Protein AF-A0AA39UCP2-F1 (afdb_monomer_lite)

Foldseek 3Di:
DPVVVVVVVVLVVLLVVLLVLLVVLLVVLCVCCVNALVNNLVVLLVVCVVPLDLVVLVVVLVVLVVSLVSLVVSLVVNCVSPNDDPSSVVSVVSNLVSVVNNVSSVVLVVCSVVVCSVVVVVVLVPVLDPPPPPDDDPVVLCVVCDPVNLVLLLVCLVQLVCQVVVNHPDHNVVSLVVSLVVSCVVPPPPPDPCVVVVDDSNVSSSVVVSVSVVVSVSSVVSSVVSNPPPPPPDPPPPPPPDDDDDDDDDDDDDDDDDDDDDDPDDPDDPPVVVVVVVVPPDDDVVVVVVVVVVVVVVPDDPPPDPPPDPPVPPPVPPPDDDDD

Structure (mmCIF, N/CA/C/O backbone):
data_AF-A0AA39UCP2-F1
#
_entry.id   AF-A0AA39UCP2-F1
#
loop_
_atom_site.group_PDB
_atom_site.id
_atom_site.type_symbol
_atom_site.label_atom_id
_atom_site.label_alt_id
_atom_site.label_comp_id
_atom_site.label_asym_id
_atom_site.label_entity_id
_atom_site.label_seq_id
_atom_site.pdbx_PDB_ins_code
_atom_site.Cartn_x
_atom_site.Cartn_y
_atom_site.Cartn_z
_atom_site.occupancy
_atom_site.B_iso_or_equiv
_atom_site.auth_seq_id
_atom_site.auth_comp_id
_atom_site.auth_asym_id
_atom_site.auth_atom_id
_atom_site.pdbx_PDB_model_num
ATOM 1 N N . MET A 1 1 ? 20.864 -3.114 -45.160 1.00 55.81 1 MET A N 1
ATOM 2 C CA . MET A 1 1 ? 21.162 -3.028 -43.708 1.00 55.81 1 MET A CA 1
ATOM 3 C C . MET A 1 1 ? 20.090 -2.275 -42.895 1.00 55.81 1 MET A C 1
ATOM 5 O O . MET A 1 1 ? 20.287 -2.054 -41.710 1.00 55.81 1 MET A O 1
ATOM 9 N N . THR A 1 2 ? 18.919 -1.954 -43.456 1.00 56.44 2 THR A N 1
ATOM 10 C CA . THR A 1 2 ? 17.855 -1.145 -42.818 1.00 56.44 2 THR A CA 1
ATOM 11 C C . THR A 1 2 ? 16.857 -1.930 -41.951 1.00 56.44 2 THR A C 1
ATOM 13 O O . THR A 1 2 ? 16.134 -1.340 -41.156 1.00 56.44 2 THR A O 1
ATOM 16 N N . THR A 1 3 ? 16.832 -3.262 -42.030 1.00 60.66 3 THR A N 1
ATOM 17 C CA . THR A 1 3 ? 15.811 -4.102 -41.373 1.00 60.66 3 THR A CA 1
ATOM 18 C C . THR A 1 3 ? 15.956 -4.213 -39.849 1.00 60.66 3 THR A C 1
ATOM 20 O O . THR A 1 3 ? 14.976 -4.484 -39.164 1.00 60.66 3 THR A O 1
ATOM 23 N N . ARG A 1 4 ? 17.152 -3.977 -39.286 1.00 59.72 4 ARG A N 1
ATOM 24 C CA . ARG A 1 4 ? 17.381 -4.068 -37.827 1.00 59.72 4 ARG A CA 1
ATOM 25 C C . ARG A 1 4 ? 16.852 -2.865 -37.041 1.00 59.72 4 ARG A C 1
ATOM 27 O O . ARG A 1 4 ? 16.424 -3.047 -35.907 1.00 59.72 4 ARG A O 1
ATOM 34 N N . ALA A 1 5 ? 16.855 -1.667 -37.626 1.00 63.50 5 ALA A N 1
ATOM 35 C CA . ALA A 1 5 ? 16.393 -0.456 -36.941 1.00 63.50 5 ALA A CA 1
ATOM 36 C C . ALA A 1 5 ? 14.864 -0.453 -36.761 1.00 63.50 5 ALA A C 1
ATOM 38 O O . ALA A 1 5 ? 14.365 -0.175 -35.676 1.00 63.50 5 ALA A O 1
ATOM 39 N N . PHE A 1 6 ? 14.122 -0.880 -37.788 1.00 62.88 6 PHE A N 1
ATOM 40 C CA . PHE A 1 6 ? 12.655 -0.950 -37.748 1.00 62.88 6 PHE A CA 1
ATOM 41 C C . PHE A 1 6 ? 12.123 -1.954 -36.709 1.00 62.88 6 PHE A C 1
ATOM 43 O O . PHE A 1 6 ? 11.062 -1.750 -36.124 1.00 62.88 6 PHE A O 1
ATOM 50 N N . SER A 1 7 ? 12.875 -3.030 -36.444 1.00 67.44 7 SER A N 1
ATOM 51 C CA . SER A 1 7 ? 12.502 -4.044 -35.451 1.00 67.44 7 SER A CA 1
ATOM 52 C C . SER A 1 7 ? 12.643 -3.562 -34.005 1.00 67.44 7 SER A C 1
ATOM 54 O O . SER A 1 7 ? 11.922 -4.065 -33.149 1.00 67.44 7 SER A O 1
ATOM 56 N N . ARG A 1 8 ? 13.553 -2.618 -33.722 1.00 68.44 8 ARG A N 1
ATOM 57 C CA . ARG A 1 8 ? 13.766 -2.091 -32.362 1.00 68.44 8 ARG A CA 1
ATOM 58 C C . ARG A 1 8 ? 12.653 -1.133 -31.950 1.00 68.44 8 ARG A C 1
ATOM 60 O O . ARG A 1 8 ? 12.002 -1.375 -30.946 1.00 68.44 8 ARG A O 1
ATOM 67 N N . HIS A 1 9 ? 12.309 -0.175 -32.812 1.00 75.19 9 HIS A N 1
ATOM 68 C CA . HIS A 1 9 ? 11.221 0.775 -32.542 1.00 75.19 9 HIS A CA 1
ATOM 69 C C . HIS A 1 9 ? 9.868 0.102 -32.271 1.00 75.19 9 HIS A C 1
ATOM 71 O O . HIS A 1 9 ? 9.080 0.581 -31.458 1.00 75.19 9 HIS A O 1
ATOM 77 N N . LYS A 1 10 ? 9.591 -1.032 -32.929 1.00 76.69 10 LYS A N 1
ATOM 78 C CA . LYS A 1 10 ? 8.367 -1.800 -32.675 1.00 76.69 10 LYS A CA 1
ATOM 79 C C . LYS A 1 10 ? 8.377 -2.471 -31.296 1.00 76.69 10 LYS A C 1
ATOM 81 O O . LYS A 1 10 ? 7.324 -2.541 -30.671 1.00 76.69 10 LYS A O 1
ATOM 86 N N . ALA A 1 11 ? 9.528 -2.963 -30.836 1.00 79.44 11 ALA A N 1
ATOM 87 C CA . ALA A 1 11 ? 9.660 -3.570 -29.513 1.00 79.44 11 ALA A CA 1
ATOM 88 C C . ALA A 1 11 ? 9.515 -2.514 -28.406 1.00 79.44 11 ALA A C 1
ATOM 90 O O . ALA A 1 11 ? 8.727 -2.714 -27.485 1.00 79.44 11 ALA A O 1
ATOM 91 N N . ASP A 1 12 ? 10.163 -1.359 -28.563 1.00 84.19 12 ASP A N 1
ATOM 92 C CA . ASP A 1 12 ? 10.117 -0.262 -27.586 1.00 84.19 12 ASP A CA 1
ATOM 93 C C . ASP A 1 12 ? 8.683 0.262 -27.388 1.00 84.19 12 ASP A C 1
ATOM 95 O O . ASP A 1 12 ? 8.219 0.468 -26.262 1.00 84.19 12 ASP A O 1
ATOM 99 N N . PHE A 1 13 ? 7.927 0.401 -28.483 1.00 88.19 13 PHE A N 1
ATOM 100 C CA . PHE A 1 13 ? 6.517 0.789 -28.423 1.00 88.19 13 PHE A CA 1
ATOM 101 C C . PHE A 1 13 ? 5.652 -0.244 -27.680 1.00 88.19 13 PHE A C 1
ATOM 103 O O . PHE A 1 13 ? 4.802 0.130 -26.875 1.00 88.19 13 PHE A O 1
ATOM 110 N N . GLN A 1 14 ? 5.872 -1.543 -27.913 1.00 90.69 14 GLN A N 1
ATOM 111 C CA . GLN A 1 14 ? 5.125 -2.603 -27.224 1.00 90.69 14 GLN A CA 1
ATOM 112 C C . GLN A 1 14 ? 5.437 -2.637 -25.725 1.00 90.69 14 GLN A C 1
ATOM 114 O O . GLN A 1 14 ? 4.514 -2.716 -24.919 1.00 90.69 14 GLN A O 1
ATOM 119 N N . ILE A 1 15 ? 6.710 -2.502 -25.343 1.00 91.44 15 ILE A N 1
ATOM 120 C CA . ILE A 1 15 ? 7.122 -2.420 -23.933 1.00 91.44 15 ILE A CA 1
ATOM 121 C C . ILE A 1 15 ? 6.450 -1.222 -23.254 1.00 91.44 15 ILE A C 1
ATOM 123 O O . ILE A 1 15 ? 5.886 -1.367 -22.173 1.00 91.44 15 ILE A O 1
ATOM 127 N N . THR A 1 16 ? 6.416 -0.064 -23.919 1.00 92.50 16 THR A N 1
ATOM 128 C CA . THR A 1 16 ? 5.762 1.147 -23.393 1.00 92.50 16 THR A CA 1
ATOM 129 C C . THR A 1 16 ? 4.275 0.921 -23.101 1.00 92.50 16 THR A C 1
ATOM 131 O O . THR A 1 16 ? 3.771 1.348 -22.060 1.00 92.50 16 THR A O 1
ATOM 134 N N . LEU A 1 17 ? 3.561 0.226 -23.994 1.00 93.25 17 LEU A N 1
ATOM 135 C CA . LEU A 1 17 ? 2.153 -0.110 -23.777 1.00 93.25 17 LEU A CA 1
ATOM 136 C C . LEU A 1 17 ? 1.961 -1.056 -22.584 1.00 93.25 17 LEU A C 1
ATOM 138 O O . LEU A 1 17 ? 1.059 -0.831 -21.781 1.00 93.25 17 LEU A O 1
ATOM 142 N N . LEU A 1 18 ? 2.822 -2.066 -22.431 1.00 92.44 18 LEU A N 1
ATOM 143 C CA . LEU A 1 18 ? 2.757 -3.013 -21.312 1.00 92.44 18 LEU A CA 1
ATOM 144 C C . LEU A 1 18 ? 3.033 -2.328 -19.965 1.00 92.44 18 LEU A C 1
ATOM 146 O O . LEU A 1 18 ? 2.292 -2.539 -19.007 1.00 92.44 18 LEU A O 1
ATOM 150 N N . VAL A 1 19 ? 4.035 -1.444 -19.905 1.00 92.25 19 VAL A N 1
ATOM 151 C CA . VAL A 1 19 ? 4.322 -0.628 -18.710 1.00 92.25 19 VAL A CA 1
ATOM 152 C C . VAL A 1 19 ? 3.122 0.240 -18.344 1.00 92.25 19 VAL A C 1
ATOM 154 O O . VAL A 1 19 ? 2.769 0.355 -17.170 1.00 92.25 19 VAL A O 1
ATOM 157 N N . ARG A 1 20 ? 2.458 0.841 -19.340 1.00 93.00 20 ARG A N 1
ATOM 158 C CA . ARG A 1 20 ? 1.249 1.633 -19.101 1.00 93.00 20 ARG A CA 1
ATOM 159 C C . ARG A 1 20 ? 0.137 0.785 -18.486 1.00 93.00 20 ARG A C 1
ATOM 161 O O . ARG A 1 20 ? -0.491 1.258 -17.544 1.00 93.00 20 ARG A O 1
ATOM 168 N N . THR A 1 21 ? -0.088 -0.436 -18.972 1.00 92.44 21 THR A N 1
ATOM 169 C CA . THR A 1 21 ? -1.068 -1.362 -18.381 1.00 92.44 21 THR A CA 1
ATOM 170 C C . THR A 1 21 ? -0.763 -1.620 -16.908 1.00 92.44 21 THR A C 1
ATOM 172 O O . THR A 1 21 ? -1.629 -1.386 -16.070 1.00 92.44 21 THR A O 1
ATOM 175 N N . ILE A 1 22 ? 0.479 -1.987 -16.572 1.00 92.06 22 ILE A N 1
ATOM 176 C CA . ILE A 1 22 ? 0.866 -2.270 -15.181 1.00 92.06 22 ILE A CA 1
ATOM 177 C C . ILE A 1 22 ? 0.654 -1.046 -14.284 1.00 92.06 22 ILE A C 1
ATOM 179 O O . ILE A 1 22 ? 0.093 -1.163 -13.197 1.00 92.06 22 ILE A O 1
ATOM 183 N N . ARG A 1 23 ? 1.036 0.150 -14.748 1.00 91.06 23 ARG A N 1
ATOM 184 C CA . ARG A 1 23 ? 0.828 1.396 -13.994 1.00 91.06 23 ARG A CA 1
ATOM 185 C C . ARG A 1 23 ? -0.649 1.725 -13.783 1.00 91.06 23 ARG A C 1
ATOM 187 O O . ARG A 1 23 ? -0.998 2.214 -12.713 1.00 91.06 23 ARG A O 1
ATOM 194 N N . MET A 1 24 ? -1.510 1.478 -14.774 1.00 93.50 24 MET A N 1
ATOM 195 C CA . MET A 1 24 ? -2.952 1.703 -14.620 1.00 93.50 24 MET A CA 1
ATOM 196 C C . MET A 1 24 ? -3.545 0.780 -13.555 1.00 93.50 24 MET A C 1
ATOM 198 O O . MET A 1 24 ? -4.231 1.270 -12.660 1.00 93.50 24 MET A O 1
ATOM 202 N N . GLU A 1 25 ? -3.237 -0.517 -13.597 1.00 92.38 25 GLU A N 1
ATOM 203 C CA . GLU A 1 25 ? -3.705 -1.464 -12.577 1.00 92.38 25 GLU A CA 1
ATOM 204 C C . GLU A 1 25 ? -3.110 -1.150 -11.194 1.00 92.38 25 GLU A C 1
ATOM 206 O O . GLU A 1 25 ? -3.832 -1.132 -10.199 1.00 92.38 25 GLU A O 1
ATOM 211 N N . GLY A 1 26 ? -1.826 -0.783 -11.113 1.00 85.88 26 GLY A N 1
ATOM 212 C CA . GLY A 1 26 ? -1.203 -0.324 -9.864 1.00 85.88 26 GLY A CA 1
ATOM 213 C C . GLY A 1 26 ? -1.874 0.927 -9.280 1.00 85.88 26 GLY A C 1
ATOM 214 O O . GLY A 1 26 ? -2.049 1.038 -8.063 1.00 85.88 26 GLY A O 1
ATOM 215 N N . GLY A 1 27 ? -2.325 1.845 -10.139 1.00 83.38 27 GLY A N 1
ATOM 216 C CA . GLY A 1 27 ? -3.140 2.993 -9.744 1.00 83.38 27 GLY A CA 1
ATOM 217 C C . GLY A 1 27 ? -4.510 2.584 -9.194 1.00 83.38 27 GLY A C 1
ATOM 218 O O . GLY A 1 27 ? -4.932 3.112 -8.166 1.00 83.38 27 GLY A O 1
ATOM 219 N N . LYS A 1 28 ? -5.180 1.603 -9.815 1.00 89.06 28 LYS A N 1
ATOM 220 C CA . LYS A 1 28 ? -6.456 1.061 -9.311 1.00 89.06 28 LYS A CA 1
ATOM 221 C C . LYS A 1 28 ? -6.292 0.392 -7.950 1.00 89.06 28 LYS A C 1
ATOM 223 O O . LYS A 1 28 ? -7.094 0.663 -7.063 1.00 89.06 28 LYS A O 1
ATOM 228 N N . LEU A 1 29 ? -5.245 -0.414 -7.755 1.00 86.88 29 LEU A N 1
ATOM 229 C CA . LEU A 1 29 ? -4.923 -1.013 -6.454 1.00 86.88 29 LEU A CA 1
ATOM 230 C C . LEU A 1 29 ? -4.722 0.063 -5.382 1.00 86.88 29 LEU A C 1
ATOM 232 O O . LEU A 1 29 ? -5.266 -0.029 -4.282 1.00 86.88 29 LEU A O 1
ATOM 236 N N . THR A 1 30 ? -3.967 1.107 -5.716 1.00 83.81 30 THR A N 1
ATOM 237 C CA . THR A 1 30 ? -3.706 2.238 -4.818 1.00 83.81 30 THR A CA 1
ATOM 238 C C . THR A 1 30 ? -5.008 2.953 -4.434 1.00 83.81 30 THR A C 1
ATOM 240 O O . THR A 1 30 ? -5.252 3.198 -3.254 1.00 83.81 30 THR A O 1
ATOM 243 N N . ALA A 1 31 ? -5.895 3.204 -5.401 1.00 78.19 31 ALA A N 1
ATOM 244 C CA . ALA A 1 31 ? -7.207 3.797 -5.144 1.00 78.19 31 ALA A CA 1
ATOM 245 C C . ALA A 1 31 ? -8.118 2.881 -4.307 1.00 78.19 31 ALA A C 1
ATOM 247 O O . ALA A 1 31 ? -8.740 3.342 -3.352 1.00 78.19 31 ALA A O 1
ATOM 248 N N . LEU A 1 32 ? -8.167 1.582 -4.625 1.00 82.69 32 LEU A N 1
ATOM 249 C CA . LEU A 1 32 ? -8.972 0.584 -3.912 1.00 82.69 32 LEU A CA 1
ATOM 250 C C . LEU A 1 32 ? -8.575 0.493 -2.436 1.00 82.69 32 LEU A C 1
ATOM 252 O O . LEU A 1 32 ? -9.426 0.337 -1.562 1.00 82.69 32 LEU A O 1
ATOM 256 N N . THR A 1 33 ? -7.275 0.602 -2.171 1.00 75.94 33 THR A N 1
ATOM 257 C CA . THR A 1 33 ? -6.701 0.451 -0.834 1.00 75.94 33 THR A CA 1
ATOM 258 C C . THR A 1 33 ? -6.650 1.755 -0.040 1.00 75.94 33 THR A C 1
ATOM 260 O O . THR A 1 33 ? -6.119 1.772 1.068 1.00 75.94 33 THR A O 1
ATOM 263 N N . SER A 1 34 ? -7.179 2.862 -0.574 1.00 76.56 34 SER A N 1
ATOM 264 C CA . SER A 1 34 ? -7.005 4.200 0.011 1.00 76.56 34 SER A CA 1
ATOM 265 C C . SER A 1 34 ? -5.529 4.513 0.311 1.00 76.56 34 SER A C 1
ATOM 267 O O . SER A 1 34 ? -5.206 5.086 1.350 1.00 76.56 34 SER A O 1
ATOM 269 N N . ASN A 1 35 ? -4.629 4.098 -0.588 1.00 69.56 35 ASN A N 1
ATOM 270 C CA . ASN A 1 35 ? -3.166 4.168 -0.477 1.00 69.56 35 ASN A CA 1
ATOM 271 C C . ASN A 1 35 ? -2.518 3.279 0.604 1.00 69.56 35 ASN A C 1
ATOM 273 O O . ASN A 1 35 ? -1.302 3.334 0.772 1.00 69.56 35 ASN A O 1
ATOM 277 N N . SER A 1 36 ? -3.280 2.459 1.333 1.00 72.62 36 SER A N 1
ATOM 278 C CA . SER A 1 36 ? -2.757 1.632 2.425 1.00 72.62 36 SER A CA 1
ATOM 279 C C . SER A 1 36 ? -3.406 0.250 2.434 1.00 72.62 36 SER A C 1
ATOM 281 O O . SER A 1 36 ? -4.548 0.068 2.864 1.00 72.62 36 SER A O 1
ATOM 283 N N . LEU A 1 37 ? -2.637 -0.758 2.007 1.00 73.25 37 LEU A N 1
ATOM 284 C CA . LEU A 1 37 ? -3.049 -2.161 2.067 1.00 73.25 37 LEU A CA 1
ATOM 285 C C . LEU A 1 37 ? -3.491 -2.589 3.484 1.00 73.25 37 LEU A C 1
ATOM 287 O O . LEU A 1 37 ? -4.557 -3.197 3.603 1.00 73.25 37 LEU A O 1
ATOM 291 N N . PRO A 1 38 ? -2.757 -2.238 4.564 1.00 70.88 38 PRO A N 1
ATOM 292 C CA . PRO A 1 38 ? -3.193 -2.548 5.924 1.00 70.88 38 PRO A CA 1
ATOM 293 C C . PRO A 1 38 ? -4.532 -1.901 6.292 1.00 70.88 38 PRO A C 1
ATOM 295 O O . PRO A 1 38 ? -5.380 -2.553 6.898 1.00 70.88 38 PRO A O 1
ATOM 298 N N . SER A 1 39 ? -4.757 -0.640 5.906 1.00 69.69 39 SER A N 1
ATOM 299 C CA . SER A 1 39 ? -6.012 0.066 6.203 1.00 69.69 39 SER A CA 1
ATOM 300 C C . SER A 1 39 ? -7.197 -0.565 5.473 1.00 69.69 39 SER A C 1
ATOM 302 O O . SER A 1 39 ? -8.280 -0.712 6.041 1.00 69.69 39 SER A O 1
ATOM 304 N N . TYR A 1 40 ? -6.987 -0.970 4.221 1.00 80.19 40 TYR A N 1
ATOM 305 C CA . TYR A 1 40 ? -7.983 -1.678 3.426 1.00 80.19 40 TYR A CA 1
ATOM 306 C C . TYR A 1 40 ? -8.350 -3.033 4.034 1.00 80.19 40 TYR A C 1
ATOM 308 O O . TYR A 1 40 ? -9.532 -3.317 4.228 1.00 80.19 40 TYR A O 1
ATOM 316 N N . ALA A 1 41 ? -7.343 -3.827 4.400 1.00 77.25 41 ALA A N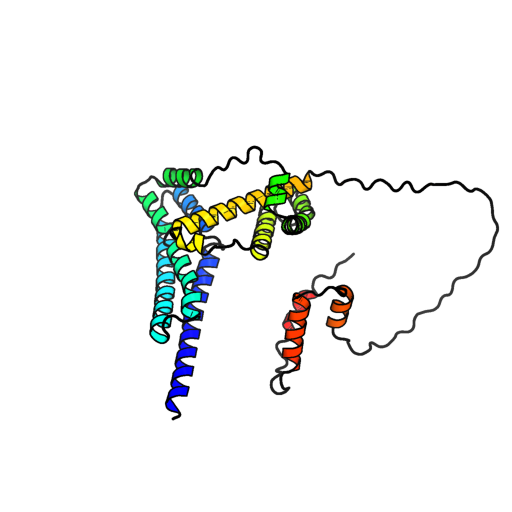 1
ATOM 317 C CA . ALA A 1 41 ? -7.524 -5.107 5.071 1.00 77.25 41 ALA A CA 1
ATOM 318 C C . ALA A 1 41 ? -8.251 -4.953 6.413 1.00 77.25 41 ALA A C 1
ATOM 320 O O . ALA A 1 41 ? -9.215 -5.664 6.673 1.00 77.25 41 ALA A O 1
ATOM 321 N N . ALA A 1 42 ? -7.865 -3.969 7.232 1.00 75.25 42 ALA A N 1
ATOM 322 C CA . ALA A 1 42 ? -8.517 -3.691 8.509 1.00 75.25 42 ALA A CA 1
ATOM 323 C C . ALA A 1 42 ? -9.996 -3.330 8.364 1.00 75.25 42 ALA A C 1
ATOM 325 O O . ALA A 1 42 ? -10.818 -3.763 9.174 1.00 75.25 42 ALA A O 1
ATOM 326 N N . ARG A 1 43 ? -10.344 -2.570 7.321 1.00 85.50 43 ARG A N 1
ATOM 327 C CA . ARG A 1 43 ? -11.739 -2.267 6.999 1.00 85.50 43 ARG A CA 1
ATOM 328 C C . ARG A 1 43 ? -12.511 -3.543 6.662 1.00 85.50 43 ARG A C 1
ATOM 330 O O . ARG A 1 43 ? -13.516 -3.809 7.307 1.00 85.50 43 ARG A O 1
ATOM 337 N N . LEU A 1 44 ? -11.994 -4.359 5.743 1.00 86.62 44 LEU A N 1
ATOM 338 C CA . LEU A 1 44 ? -12.636 -5.616 5.345 1.00 86.62 44 LEU A CA 1
ATOM 339 C C . LEU A 1 44 ? -12.774 -6.607 6.509 1.00 86.62 44 LEU A C 1
ATOM 341 O O . LEU A 1 44 ? -13.837 -7.195 6.682 1.00 86.62 44 LEU A O 1
ATOM 345 N N . CYS A 1 45 ? -11.749 -6.747 7.354 1.00 82.31 45 CYS A N 1
ATOM 346 C CA . CYS A 1 45 ? -11.826 -7.559 8.570 1.00 82.31 45 CYS A CA 1
ATOM 347 C C . CYS A 1 45 ? -12.922 -7.078 9.509 1.00 82.31 45 CYS A C 1
ATOM 349 O O . CYS A 1 45 ? -13.657 -7.883 10.073 1.00 82.31 45 CYS A O 1
ATOM 351 N N . LYS A 1 46 ? -13.024 -5.761 9.712 1.00 82.94 46 LYS A N 1
ATOM 352 C CA . LYS A 1 46 ? -14.045 -5.179 10.578 1.00 82.94 46 LYS A CA 1
ATOM 353 C C . LYS A 1 46 ? -15.443 -5.451 10.034 1.00 82.94 46 LYS A C 1
ATOM 355 O O . LYS A 1 46 ? -16.308 -5.861 10.803 1.00 82.94 46 LYS A O 1
ATOM 360 N N . ASP A 1 47 ? -15.635 -5.273 8.734 1.00 85.19 47 ASP A N 1
ATOM 361 C CA . ASP A 1 47 ? -16.914 -5.508 8.069 1.00 85.19 47 ASP A CA 1
ATOM 362 C C . ASP A 1 47 ? -17.299 -7.002 8.143 1.00 85.19 47 ASP A C 1
ATOM 364 O O . ASP A 1 47 ? -18.419 -7.336 8.543 1.00 85.19 47 ASP A O 1
ATOM 368 N N . ALA A 1 48 ? -16.347 -7.915 7.919 1.00 87.12 48 ALA A N 1
ATOM 369 C CA . ALA A 1 48 ? -16.546 -9.358 8.080 1.00 87.12 48 ALA A CA 1
ATOM 370 C C . ALA A 1 48 ? -16.823 -9.776 9.536 1.00 87.12 48 ALA A C 1
ATOM 372 O O . ALA A 1 48 ? -17.699 -10.596 9.792 1.00 87.12 48 ALA A O 1
ATOM 373 N N . MET A 1 49 ? -16.140 -9.184 10.522 1.00 84.38 49 MET A N 1
ATOM 374 C CA . MET A 1 49 ? -16.396 -9.452 11.945 1.00 84.38 49 MET A CA 1
ATOM 375 C C . MET A 1 49 ? -17.784 -8.987 12.407 1.00 84.38 49 MET A C 1
ATOM 377 O O . MET A 1 49 ? -18.317 -9.538 13.373 1.00 84.38 49 MET A O 1
ATOM 381 N N . LEU A 1 50 ? -18.339 -7.945 11.780 1.00 84.25 50 LEU A N 1
ATOM 382 C CA . LEU A 1 50 ? -19.660 -7.405 12.109 1.00 84.25 50 LEU A CA 1
ATOM 383 C C . LEU A 1 50 ? -20.790 -8.198 11.452 1.00 84.25 50 LEU A C 1
ATOM 385 O O . LEU A 1 50 ? -21.842 -8.377 12.062 1.00 84.25 50 LEU A O 1
ATOM 389 N N . THR A 1 51 ? -20.576 -8.650 10.219 1.00 85.88 51 THR A N 1
ATOM 390 C CA . THR A 1 51 ? -21.582 -9.372 9.427 1.00 85.88 51 THR A CA 1
ATOM 391 C C . THR A 1 51 ? -21.540 -10.880 9.658 1.00 85.88 51 THR A C 1
ATOM 393 O O . THR A 1 51 ? -22.566 -11.541 9.541 1.00 85.88 51 THR A O 1
ATOM 396 N N . GLY A 1 52 ? -20.373 -11.426 10.015 1.00 78.19 52 GLY A N 1
ATOM 397 C CA . GLY A 1 52 ? -20.124 -12.866 10.036 1.00 78.19 52 GLY A CA 1
ATOM 398 C C . GLY A 1 52 ? -20.049 -13.487 8.636 1.00 78.19 52 GLY A C 1
ATOM 399 O O . GLY A 1 52 ? -20.017 -14.710 8.524 1.00 78.19 52 GLY A O 1
ATOM 400 N N . GLU A 1 53 ? -20.031 -12.670 7.578 1.00 83.94 53 GLU A N 1
ATOM 401 C CA . GLU A 1 53 ? -20.043 -13.111 6.184 1.00 83.94 53 GLU A CA 1
ATOM 402 C C . GLU A 1 53 ? -18.723 -12.745 5.486 1.00 83.94 53 GLU A C 1
ATOM 404 O O . GLU A 1 53 ? -18.224 -11.626 5.597 1.00 83.94 53 GLU A O 1
ATOM 409 N N . GLY A 1 54 ? -18.158 -13.688 4.724 1.00 86.69 54 GLY A N 1
ATOM 410 C CA . GLY A 1 54 ? -16.929 -13.485 3.942 1.00 86.69 54 GLY A CA 1
ATOM 411 C C . GLY A 1 54 ? -17.146 -12.900 2.542 1.00 86.69 54 GLY A C 1
ATOM 412 O O . GLY A 1 54 ? -16.178 -12.625 1.838 1.00 86.69 54 GLY A O 1
ATOM 413 N N . GLY A 1 55 ? -18.395 -12.676 2.119 1.00 89.88 55 GLY A N 1
ATOM 414 C CA . GLY A 1 55 ? -18.722 -12.370 0.719 1.00 89.88 55 GLY A CA 1
ATOM 415 C C . GLY A 1 55 ? -18.169 -11.038 0.190 1.00 89.88 55 GLY A C 1
ATOM 416 O O . GLY A 1 55 ? -17.996 -10.867 -1.017 1.00 89.88 55 GLY A O 1
ATOM 417 N N . GLU A 1 56 ? -17.877 -10.061 1.052 1.00 88.88 56 GLU A N 1
ATOM 418 C CA . GLU A 1 56 ? -17.159 -8.847 0.629 1.00 88.88 56 GLU A CA 1
ATOM 419 C C . GLU A 1 56 ? -15.680 -9.117 0.351 1.00 88.88 56 GLU A C 1
ATOM 421 O O . GLU A 1 56 ? -15.118 -8.552 -0.588 1.00 88.88 56 GLU A O 1
ATOM 426 N N . ILE A 1 57 ? -15.074 -10.015 1.125 1.00 91.38 57 ILE A N 1
ATOM 427 C CA . ILE A 1 57 ? -13.668 -10.395 0.996 1.00 91.38 57 ILE A CA 1
ATOM 428 C C . ILE A 1 57 ? -13.468 -11.273 -0.232 1.00 91.38 57 ILE A C 1
ATOM 430 O O . ILE A 1 57 ? -12.539 -11.026 -0.990 1.00 91.38 57 ILE A O 1
ATOM 434 N N . GLU A 1 58 ? -14.369 -12.222 -0.489 1.00 93.50 58 GLU A N 1
ATOM 435 C CA . GLU A 1 58 ? -14.345 -13.049 -1.704 1.00 93.50 58 GLU A CA 1
ATOM 436 C C . GLU A 1 58 ? -14.428 -12.194 -2.972 1.00 93.50 58 GLU A C 1
ATOM 438 O O . GLU A 1 58 ? -13.612 -12.348 -3.876 1.00 93.50 58 GLU A O 1
ATOM 443 N N . ARG A 1 59 ? -15.355 -11.226 -3.019 1.00 92.94 59 ARG A N 1
ATOM 444 C CA . ARG A 1 59 ? -15.476 -10.301 -4.160 1.00 92.94 59 ARG A CA 1
ATOM 445 C C . ARG A 1 59 ? -14.245 -9.412 -4.322 1.00 92.94 59 ARG A C 1
ATOM 447 O O . ARG A 1 59 ? -13.820 -9.151 -5.446 1.00 92.94 59 ARG A O 1
ATOM 454 N N . ALA A 1 60 ? -13.687 -8.923 -3.215 1.00 91.25 60 ALA A N 1
ATOM 455 C CA . ALA A 1 60 ? -12.456 -8.141 -3.237 1.00 91.25 60 ALA A CA 1
ATOM 456 C C . ALA A 1 60 ? -11.269 -8.972 -3.747 1.00 91.25 60 ALA A C 1
ATOM 458 O O . ALA A 1 60 ? -10.484 -8.480 -4.558 1.00 91.25 60 ALA A O 1
ATOM 459 N N . LEU A 1 61 ? -11.172 -10.227 -3.305 1.00 94.25 61 LEU A N 1
ATOM 460 C CA . LEU A 1 61 ? -10.145 -11.173 -3.715 1.00 94.25 61 LEU A CA 1
ATOM 461 C C . LEU A 1 61 ? -10.262 -11.504 -5.206 1.00 94.25 61 LEU A C 1
ATOM 463 O O . LEU A 1 61 ? -9.285 -11.327 -5.923 1.00 94.25 61 LEU A O 1
ATOM 467 N N . GLU A 1 62 ? -11.451 -11.867 -5.693 1.00 95.56 62 GLU A N 1
ATOM 468 C CA . GLU A 1 62 ? -11.696 -12.149 -7.115 1.00 95.56 62 GLU A CA 1
ATOM 469 C C . GLU A 1 62 ? -11.320 -10.947 -7.997 1.00 95.56 62 GLU A C 1
ATOM 471 O O . GLU A 1 62 ? -10.652 -11.085 -9.025 1.00 95.56 62 GLU A O 1
ATOM 476 N N . HIS A 1 63 ? -11.688 -9.735 -7.570 1.00 93.94 63 HIS A N 1
ATOM 477 C CA . HIS A 1 63 ? -11.330 -8.518 -8.289 1.00 93.94 63 HIS A CA 1
ATOM 478 C C . HIS A 1 63 ? -9.810 -8.279 -8.322 1.00 93.94 63 HIS A C 1
ATOM 480 O O . HIS A 1 63 ? -9.259 -7.928 -9.371 1.00 93.94 63 HIS A O 1
ATOM 486 N N . LEU A 1 64 ? -9.124 -8.479 -7.192 1.00 93.50 64 LEU A N 1
ATOM 487 C CA . LEU A 1 64 ? -7.672 -8.323 -7.082 1.00 93.50 64 LEU A CA 1
ATOM 488 C C . LEU A 1 64 ? -6.904 -9.382 -7.871 1.00 93.50 64 LEU A C 1
ATOM 490 O O . LEU A 1 64 ? -5.929 -9.037 -8.533 1.00 93.50 64 LEU A O 1
ATOM 494 N N . GLU A 1 65 ? -7.351 -10.635 -7.851 1.00 95.75 65 GLU A N 1
ATOM 495 C CA . GLU A 1 65 ? -6.780 -11.727 -8.644 1.00 95.75 65 GLU A CA 1
ATOM 496 C C . GLU A 1 65 ? -6.936 -11.466 -10.148 1.00 95.75 65 GLU A C 1
ATOM 498 O O . GLU A 1 65 ? -6.000 -11.702 -10.920 1.00 95.75 65 GLU A O 1
ATOM 503 N N . GLY A 1 66 ? -8.070 -10.892 -10.567 1.00 95.31 66 GLY A N 1
ATOM 504 C CA . GLY A 1 66 ? -8.280 -10.430 -11.939 1.00 95.31 66 GLY A CA 1
ATOM 505 C C . GLY A 1 66 ? -7.259 -9.369 -12.363 1.00 95.31 66 GLY A C 1
ATOM 506 O O . GLY A 1 66 ? -6.560 -9.548 -13.361 1.00 95.31 66 GLY A O 1
ATOM 507 N N . MET A 1 67 ? -7.108 -8.300 -11.573 1.00 94.81 67 MET A N 1
ATOM 508 C CA . MET A 1 67 ? -6.118 -7.245 -11.844 1.00 94.81 67 MET A CA 1
ATOM 509 C C . MET A 1 67 ? -4.677 -7.778 -11.810 1.00 94.81 67 MET A C 1
ATOM 511 O O . MET A 1 67 ? -3.865 -7.447 -12.674 1.00 94.81 67 MET A O 1
ATOM 515 N N . HIS A 1 68 ? -4.357 -8.644 -10.846 1.00 96.19 68 HIS A N 1
ATOM 516 C CA . HIS A 1 68 ? -3.037 -9.254 -10.732 1.00 96.19 68 HIS A CA 1
ATOM 517 C C . HIS A 1 68 ? -2.696 -10.110 -11.953 1.00 96.19 68 HIS A C 1
ATOM 519 O O . HIS A 1 68 ? -1.586 -10.020 -12.470 1.00 96.19 68 HIS A O 1
ATOM 525 N N . THR A 1 69 ? -3.658 -10.878 -12.469 1.00 97.06 69 THR A N 1
ATOM 526 C CA . THR A 1 69 ? -3.472 -11.684 -13.683 1.00 97.06 69 THR A CA 1
ATOM 527 C C . THR A 1 69 ? -3.085 -10.813 -14.880 1.00 97.06 69 THR A C 1
ATOM 529 O O . THR A 1 69 ? -2.191 -11.174 -15.647 1.00 97.06 69 THR A O 1
ATOM 532 N N . GLU A 1 70 ? -3.713 -9.643 -15.036 1.00 94.62 70 GLU A N 1
ATOM 533 C CA . GLU A 1 70 ? -3.373 -8.694 -16.102 1.00 94.62 70 GLU A CA 1
ATOM 534 C C . GLU A 1 70 ? -1.966 -8.106 -15.927 1.00 94.62 70 GLU A C 1
ATOM 536 O O . GLU A 1 70 ? -1.196 -8.038 -16.892 1.00 94.62 70 GLU A O 1
ATOM 541 N N . VAL A 1 71 ? -1.610 -7.724 -14.697 1.00 94.44 71 VAL A N 1
ATOM 542 C CA . VAL A 1 71 ? -0.287 -7.185 -14.349 1.00 94.44 71 VAL A CA 1
ATOM 543 C C . VAL A 1 71 ? 0.814 -8.217 -14.584 1.00 94.44 71 VAL A C 1
ATOM 545 O O . VAL A 1 71 ? 1.791 -7.910 -15.269 1.00 94.44 71 VAL A O 1
ATOM 548 N N . GLN A 1 72 ? 0.637 -9.444 -14.090 1.00 96.94 72 GLN A N 1
ATOM 549 C CA . GLN A 1 72 ? 1.593 -10.537 -14.257 1.00 96.94 72 GLN A CA 1
ATOM 550 C C . GLN A 1 72 ? 1.777 -10.880 -15.739 1.00 96.94 72 GLN A C 1
ATOM 552 O O . GLN A 1 72 ? 2.902 -10.943 -16.231 1.00 96.94 72 GLN A O 1
ATOM 557 N N . ALA A 1 73 ? 0.681 -10.996 -16.498 1.00 96.94 73 ALA A N 1
ATOM 558 C CA . ALA A 1 73 ? 0.753 -11.267 -17.930 1.00 96.94 73 ALA A CA 1
ATOM 559 C C . ALA A 1 73 ? 1.474 -10.151 -18.707 1.00 96.94 73 ALA A C 1
ATOM 561 O O . ALA A 1 73 ? 2.183 -10.428 -19.679 1.00 96.94 73 ALA A O 1
ATOM 562 N N . ALA A 1 74 ? 1.301 -8.884 -18.315 1.00 95.75 74 ALA A N 1
ATOM 563 C CA . ALA A 1 74 ? 2.033 -7.774 -18.914 1.00 95.75 74 ALA A CA 1
ATOM 564 C C . ALA A 1 74 ? 3.528 -7.816 -18.554 1.00 95.75 74 ALA A C 1
ATOM 566 O O . ALA A 1 74 ? 4.371 -7.617 -19.431 1.00 95.75 74 ALA A O 1
ATOM 567 N N . HIS A 1 75 ? 3.855 -8.129 -17.300 1.00 96.44 75 HIS A N 1
ATOM 568 C CA . HIS A 1 75 ? 5.223 -8.247 -16.795 1.00 96.44 75 HIS A CA 1
ATOM 569 C C . HIS A 1 75 ? 6.004 -9.375 -17.490 1.00 96.44 75 HIS A C 1
ATOM 571 O O . HIS A 1 75 ? 7.090 -9.138 -18.027 1.00 96.44 75 HIS A O 1
ATOM 577 N N . ASP A 1 76 ? 5.394 -10.554 -17.633 1.00 96.25 76 ASP A N 1
ATOM 578 C CA . ASP A 1 76 ? 5.966 -11.705 -18.346 1.00 96.25 76 ASP A CA 1
ATOM 579 C C . ASP A 1 76 ? 6.202 -11.413 -19.837 1.00 96.25 76 ASP A C 1
ATOM 581 O O . ASP A 1 76 ? 7.164 -11.895 -20.450 1.00 96.25 76 ASP A O 1
ATOM 585 N N . ARG A 1 77 ? 5.341 -10.592 -20.454 1.00 95.94 77 ARG A N 1
ATOM 586 C CA . ARG A 1 77 ? 5.512 -10.159 -21.850 1.00 95.94 77 ARG A CA 1
ATOM 587 C C . ARG A 1 77 ? 6.672 -9.184 -22.016 1.00 95.94 77 ARG A C 1
ATOM 589 O O . ARG A 1 77 ? 7.368 -9.281 -23.026 1.00 95.94 77 ARG A O 1
ATOM 596 N N . ILE A 1 78 ? 6.910 -8.289 -21.051 1.00 92.56 78 ILE A N 1
ATOM 597 C CA . ILE A 1 78 ? 8.105 -7.425 -21.052 1.00 92.56 78 ILE A CA 1
ATOM 598 C C . ILE A 1 78 ? 9.356 -8.306 -20.988 1.00 92.56 78 ILE A C 1
ATOM 600 O O . ILE A 1 78 ? 10.243 -8.162 -21.832 1.00 92.56 78 ILE A O 1
ATOM 604 N N . TYR A 1 79 ? 9.381 -9.280 -20.070 1.00 94.62 79 TYR A N 1
ATOM 605 C CA . TYR A 1 79 ? 10.486 -10.235 -19.957 1.00 94.62 79 TYR A CA 1
ATOM 606 C C . TYR A 1 79 ? 10.719 -11.007 -21.257 1.00 94.62 79 TYR A C 1
ATOM 608 O O . TYR A 1 79 ? 11.839 -11.101 -21.749 1.00 94.62 79 TYR A O 1
ATOM 616 N N . SER A 1 80 ? 9.651 -11.527 -21.860 1.00 94.38 80 SER A N 1
ATOM 617 C CA . SER A 1 80 ? 9.744 -12.300 -23.101 1.00 94.38 80 SER A CA 1
ATOM 618 C C . SER A 1 80 ? 10.252 -11.464 -24.282 1.00 94.38 80 SER A C 1
ATOM 620 O O . SER A 1 80 ? 10.905 -11.997 -25.178 1.00 94.38 80 SER A O 1
ATOM 622 N N . ALA A 1 81 ? 9.956 -10.160 -24.302 1.00 91.12 81 ALA A N 1
ATOM 623 C CA . ALA A 1 81 ? 10.362 -9.255 -25.373 1.00 91.12 81 ALA A CA 1
ATOM 624 C C . ALA A 1 81 ? 11.798 -8.726 -25.215 1.00 91.12 81 ALA A C 1
ATOM 626 O O . ALA A 1 81 ? 12.495 -8.571 -26.220 1.00 91.12 81 ALA A O 1
ATOM 627 N N . ALA A 1 82 ? 12.230 -8.430 -23.985 1.00 91.38 82 ALA A N 1
ATOM 628 C CA . ALA A 1 82 ? 13.460 -7.676 -23.718 1.00 91.38 82 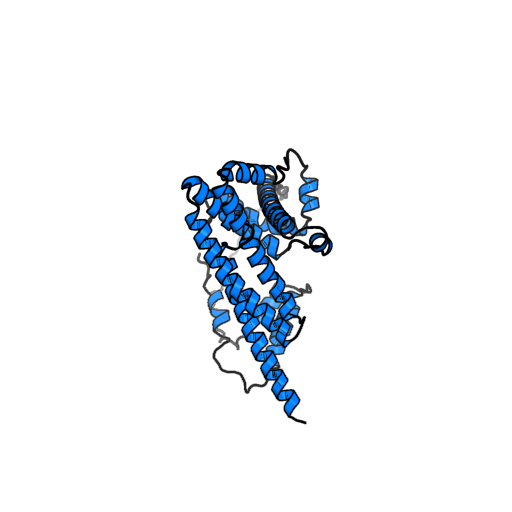ALA A CA 1
ATOM 629 C C . ALA A 1 82 ? 14.397 -8.302 -22.668 1.00 91.38 82 ALA A C 1
ATOM 631 O O . ALA A 1 82 ? 15.508 -7.810 -22.473 1.00 91.38 82 ALA A O 1
ATOM 632 N N . GLY A 1 83 ? 13.983 -9.380 -22.003 1.00 92.56 83 GLY A N 1
ATOM 633 C CA . GLY A 1 83 ? 14.664 -9.937 -20.837 1.00 92.56 83 GLY A CA 1
ATOM 634 C C . GLY A 1 83 ? 14.493 -9.068 -19.587 1.00 92.56 83 GLY A C 1
ATOM 635 O O . GLY A 1 83 ? 13.505 -8.351 -19.433 1.00 92.56 83 GLY A O 1
ATOM 636 N N . ILE A 1 84 ? 15.475 -9.131 -18.684 1.00 93.88 84 ILE A N 1
ATOM 637 C CA . ILE A 1 84 ? 15.529 -8.294 -17.476 1.00 93.88 84 ILE A CA 1
ATOM 638 C C . ILE A 1 84 ? 16.017 -6.897 -17.880 1.00 93.88 84 ILE A C 1
ATOM 640 O O . ILE A 1 84 ? 17.220 -6.636 -17.931 1.00 93.88 84 ILE A O 1
ATOM 644 N N . CYS A 1 85 ? 15.080 -6.013 -18.213 1.00 91.38 85 CYS A N 1
ATOM 645 C CA . CYS A 1 85 ? 15.338 -4.601 -18.487 1.00 91.38 85 CYS A CA 1
ATOM 646 C C . CYS A 1 85 ? 14.883 -3.711 -17.318 1.00 91.38 85 CYS A C 1
ATOM 648 O O . CYS A 1 85 ? 14.286 -4.193 -16.353 1.00 91.38 85 CYS A O 1
ATOM 650 N N . LYS A 1 86 ? 15.162 -2.403 -17.396 1.00 92.44 86 LYS A N 1
ATOM 651 C CA . LYS A 1 86 ? 14.778 -1.437 -16.354 1.00 92.44 86 LYS A CA 1
ATOM 652 C C . LYS A 1 86 ? 13.270 -1.468 -16.103 1.00 92.44 86 LYS A C 1
ATOM 654 O O . LYS A 1 86 ? 12.841 -1.571 -14.965 1.00 92.44 86 LYS A O 1
ATOM 659 N N . GLU A 1 87 ? 12.478 -1.451 -17.167 1.00 92.50 87 GLU A N 1
ATOM 660 C CA . GLU A 1 87 ? 11.019 -1.457 -17.107 1.00 92.50 87 GLU A CA 1
ATOM 661 C C . GLU A 1 87 ? 10.483 -2.719 -16.428 1.00 92.50 87 GLU A C 1
ATOM 663 O O . GLU A 1 87 ? 9.532 -2.645 -15.660 1.00 92.50 87 GLU A O 1
ATOM 668 N N . TRP A 1 88 ? 11.100 -3.876 -16.674 1.00 95.88 88 TRP A N 1
ATOM 669 C CA . TRP A 1 88 ? 10.721 -5.120 -16.008 1.00 95.88 88 TRP A CA 1
ATOM 670 C C . TRP A 1 88 ? 10.969 -5.046 -14.494 1.00 95.88 88 TRP A C 1
ATOM 672 O O . TRP A 1 88 ? 10.086 -5.384 -13.704 1.00 95.88 88 TRP A O 1
ATOM 682 N N . THR A 1 89 ? 12.143 -4.551 -14.091 1.00 92.19 89 THR A N 1
ATOM 683 C CA . THR A 1 89 ? 12.523 -4.398 -12.679 1.00 92.19 89 THR A CA 1
ATOM 684 C C . THR A 1 89 ? 11.653 -3.361 -11.969 1.00 92.19 89 THR A C 1
ATOM 686 O O . THR A 1 89 ? 11.132 -3.645 -10.894 1.00 92.19 89 THR A O 1
ATOM 689 N N . ASP A 1 90 ? 11.430 -2.198 -12.588 1.00 84.94 90 ASP A N 1
ATOM 690 C CA . ASP A 1 90 ? 10.592 -1.123 -12.043 1.00 84.94 90 ASP A CA 1
ATOM 691 C C . ASP A 1 90 ? 9.152 -1.614 -11.800 1.00 84.94 90 ASP A C 1
ATOM 693 O O . ASP A 1 90 ? 8.489 -1.206 -10.847 1.00 84.94 90 ASP A O 1
ATOM 697 N N . MET A 1 91 ? 8.644 -2.503 -12.660 1.00 92.56 91 MET A N 1
ATOM 698 C CA . MET A 1 91 ? 7.282 -3.030 -12.553 1.00 92.56 91 MET A CA 1
ATOM 699 C C . MET A 1 91 ? 7.151 -4.216 -11.584 1.00 92.56 91 MET A C 1
ATOM 701 O O . MET A 1 91 ? 6.042 -4.483 -11.114 1.00 92.56 91 MET A O 1
ATOM 705 N N . GLN A 1 92 ? 8.252 -4.884 -11.219 1.00 92.88 92 GLN A N 1
ATOM 706 C CA . GLN A 1 92 ? 8.249 -5.990 -10.251 1.00 92.88 92 GLN A CA 1
ATOM 707 C C . GLN A 1 92 ? 7.696 -5.558 -8.887 1.00 92.88 92 GLN A C 1
ATOM 709 O O . GLN A 1 92 ? 7.023 -6.334 -8.211 1.00 92.88 92 GLN A O 1
ATOM 714 N N . GLU A 1 93 ? 7.940 -4.312 -8.476 1.00 86.38 93 GLU A N 1
ATOM 715 C CA . GLU A 1 93 ? 7.387 -3.792 -7.226 1.00 86.38 93 GLU A CA 1
ATOM 716 C C . GLU A 1 93 ? 5.852 -3.778 -7.251 1.00 86.38 93 GLU A C 1
ATOM 718 O O . GLU A 1 93 ? 5.213 -4.129 -6.261 1.00 86.38 93 GLU A O 1
ATOM 723 N N . THR A 1 94 ? 5.250 -3.435 -8.393 1.00 87.69 94 THR A N 1
ATOM 724 C CA . THR A 1 94 ? 3.787 -3.418 -8.536 1.00 87.69 94 THR A CA 1
ATOM 725 C C . THR A 1 94 ? 3.214 -4.831 -8.453 1.00 87.69 94 THR A C 1
ATOM 727 O O . THR A 1 94 ? 2.248 -5.032 -7.723 1.00 87.69 94 THR A O 1
ATOM 730 N N . VAL A 1 95 ? 3.842 -5.811 -9.114 1.00 91.88 95 VAL A N 1
ATOM 731 C CA . VAL A 1 95 ? 3.488 -7.241 -8.989 1.00 91.88 95 VAL A CA 1
ATOM 732 C C . VAL A 1 95 ? 3.504 -7.663 -7.516 1.00 91.88 95 VAL A C 1
ATOM 734 O O . VAL A 1 95 ? 2.494 -8.114 -6.983 1.00 91.88 95 VAL A O 1
ATOM 737 N N . ASN A 1 96 ? 4.603 -7.380 -6.810 1.00 88.00 96 ASN A N 1
ATOM 738 C CA . ASN A 1 96 ? 4.755 -7.740 -5.399 1.00 88.00 96 ASN A CA 1
ATOM 739 C C . ASN A 1 96 ? 3.698 -7.077 -4.491 1.00 88.00 96 ASN A C 1
ATOM 741 O O . ASN A 1 96 ? 3.309 -7.652 -3.473 1.00 88.00 96 ASN A O 1
ATOM 745 N N . ARG A 1 97 ? 3.238 -5.860 -4.825 1.00 83.56 97 ARG A N 1
ATOM 746 C CA . ARG A 1 97 ? 2.149 -5.186 -4.095 1.00 83.56 97 ARG A CA 1
ATOM 747 C C . ARG A 1 97 ? 0.814 -5.909 -4.285 1.00 83.56 97 ARG A C 1
ATOM 749 O O . ARG A 1 97 ? 0.082 -6.054 -3.308 1.00 83.56 97 ARG A O 1
ATOM 756 N N . PHE A 1 98 ? 0.512 -6.381 -5.496 1.00 90.44 98 PHE A N 1
ATOM 757 C CA . PHE A 1 98 ? -0.672 -7.208 -5.755 1.00 90.44 98 PHE A CA 1
ATOM 758 C C . PHE A 1 98 ? -0.599 -8.551 -5.023 1.00 90.44 98 PHE A C 1
ATOM 760 O O . PHE A 1 98 ? -1.555 -8.907 -4.336 1.00 90.44 98 PHE A O 1
ATOM 767 N N . ASP A 1 99 ? 0.541 -9.244 -5.078 1.00 89.25 99 ASP A N 1
ATOM 768 C CA . ASP A 1 99 ? 0.755 -10.484 -4.319 1.00 89.25 99 ASP A CA 1
ATOM 769 C C . ASP A 1 99 ? 0.528 -10.271 -2.818 1.00 89.25 99 ASP A C 1
ATOM 771 O O . ASP A 1 99 ? -0.145 -11.061 -2.158 1.00 89.25 99 ASP A O 1
ATOM 775 N N . GLY A 1 100 ? 1.057 -9.169 -2.275 1.00 84.25 100 GLY A N 1
ATOM 776 C CA . GLY A 1 100 ? 0.851 -8.773 -0.884 1.00 84.25 100 GLY A CA 1
ATOM 777 C C . GLY A 1 100 ? -0.617 -8.516 -0.539 1.00 84.25 100 GLY A C 1
ATOM 778 O O . GLY A 1 100 ? -1.059 -8.895 0.544 1.00 84.25 100 GLY A O 1
ATOM 779 N N . ALA A 1 101 ? -1.381 -7.917 -1.457 1.00 83.88 101 ALA A N 1
ATOM 780 C CA . ALA A 1 101 ? -2.820 -7.706 -1.309 1.00 83.88 101 ALA A CA 1
ATOM 781 C C . ALA A 1 101 ? -3.594 -9.026 -1.237 1.00 83.88 101 ALA A C 1
ATOM 783 O O . ALA A 1 101 ? -4.366 -9.235 -0.304 1.00 83.88 101 ALA A O 1
ATOM 784 N N . ILE A 1 102 ? -3.347 -9.912 -2.205 1.00 91.00 102 ILE A N 1
ATOM 785 C CA . ILE A 1 102 ? -4.032 -11.198 -2.388 1.00 91.00 102 ILE A CA 1
ATOM 786 C C . ILE A 1 102 ? -3.790 -12.107 -1.182 1.00 91.00 102 ILE A C 1
ATOM 788 O O . ILE A 1 102 ? -4.723 -12.355 -0.426 1.00 91.00 102 ILE A O 1
ATOM 792 N N . LYS A 1 103 ? -2.525 -12.470 -0.927 1.00 88.25 103 LYS A N 1
ATOM 793 C CA . LYS A 1 103 ? -1.891 -12.167 0.354 1.00 88.25 103 LYS A CA 1
ATOM 794 C C . LYS A 1 103 ? -2.769 -12.159 1.603 1.00 88.25 103 LYS A C 1
ATOM 796 O O . LYS A 1 103 ? -3.192 -13.163 2.170 1.00 88.25 103 LYS A O 1
ATOM 801 N N . VAL A 1 104 ? -2.965 -10.922 2.032 1.00 84.69 104 VAL A N 1
ATOM 802 C CA . VAL A 1 104 ? -3.715 -10.536 3.213 1.00 84.69 104 VAL A CA 1
ATOM 803 C C . VAL A 1 104 ? -5.185 -10.935 3.100 1.00 84.69 104 VAL A C 1
ATOM 805 O O . VAL A 1 104 ? -5.744 -11.406 4.078 1.00 84.69 104 VAL A O 1
ATOM 808 N N . LEU A 1 105 ? -5.824 -10.799 1.936 1.00 89.06 105 LEU A N 1
ATOM 809 C CA . LEU A 1 105 ? -7.238 -11.169 1.807 1.00 89.06 105 LEU A CA 1
ATOM 810 C C . LEU A 1 105 ? -7.484 -12.675 1.936 1.00 89.06 105 LEU A C 1
ATOM 812 O O . LEU A 1 105 ? -8.461 -13.072 2.566 1.00 89.06 105 LEU A O 1
ATOM 816 N N . GLN A 1 106 ? -6.600 -13.504 1.378 1.00 91.62 106 GLN A N 1
ATOM 817 C CA . GLN A 1 106 ? -6.661 -14.960 1.521 1.00 91.62 106 GLN A CA 1
ATOM 818 C C . GLN A 1 106 ? -6.497 -15.385 2.985 1.00 91.62 106 GLN A C 1
ATOM 820 O O . GLN A 1 106 ? -7.214 -16.269 3.443 1.00 91.62 106 GLN A O 1
ATOM 825 N N . ASP A 1 107 ? -5.602 -14.723 3.722 1.00 88.00 107 ASP A N 1
ATOM 826 C CA . ASP A 1 107 ? -5.389 -14.946 5.157 1.00 88.00 107 ASP A CA 1
ATOM 827 C C . ASP A 1 107 ? -6.656 -14.632 5.968 1.00 88.00 107 ASP A C 1
ATOM 829 O O . ASP A 1 107 ? -7.129 -15.448 6.758 1.00 88.00 107 ASP A O 1
ATOM 833 N N . ILE A 1 108 ? -7.292 -13.490 5.686 1.00 87.38 108 ILE A N 1
ATOM 834 C CA . ILE A 1 108 ? -8.552 -13.112 6.336 1.00 87.38 108 ILE A CA 1
ATOM 835 C C . ILE A 1 108 ? -9.658 -14.122 6.015 1.00 87.38 108 ILE A C 1
ATOM 837 O O . ILE A 1 108 ? -10.397 -14.530 6.909 1.00 87.38 108 ILE A O 1
ATOM 841 N N . LEU A 1 109 ? -9.778 -14.535 4.750 1.00 91.19 109 LEU A N 1
ATOM 842 C CA . LEU A 1 109 ? -10.773 -15.520 4.332 1.00 91.19 109 LEU A CA 1
ATOM 843 C C . LEU A 1 109 ? -10.554 -16.870 5.033 1.00 91.19 109 LEU A C 1
ATOM 845 O O . LEU A 1 109 ? -11.520 -17.480 5.485 1.00 91.19 109 LEU A O 1
ATOM 849 N N . CYS A 1 110 ? -9.298 -17.306 5.173 1.00 91.69 110 CYS A N 1
ATOM 850 C CA . CYS A 1 110 ? -8.936 -18.513 5.914 1.00 91.69 110 CYS A CA 1
ATOM 851 C C . CYS A 1 110 ? -9.463 -18.451 7.352 1.00 91.69 110 CYS A C 1
ATOM 853 O O . CYS A 1 110 ? -10.203 -19.336 7.774 1.00 91.69 110 CYS A O 1
ATOM 855 N N . HIS A 1 111 ? -9.199 -17.349 8.055 1.00 89.00 111 HIS A N 1
ATOM 856 C CA . HIS A 1 111 ? -9.652 -17.163 9.432 1.00 89.00 111 HIS A CA 1
ATOM 857 C C . HIS A 1 111 ? -11.177 -17.018 9.586 1.00 89.00 111 HIS A C 1
ATOM 859 O O . HIS A 1 111 ? -11.757 -17.340 10.627 1.00 89.00 111 HIS A O 1
ATOM 865 N N . ILE A 1 112 ? -11.877 -16.549 8.549 1.00 88.62 112 ILE A N 1
ATOM 866 C CA . ILE A 1 112 ? -13.348 -16.586 8.522 1.00 88.62 112 ILE A CA 1
ATOM 867 C C . ILE A 1 112 ? -13.839 -18.031 8.453 1.00 88.62 112 ILE A C 1
ATOM 869 O O . ILE A 1 112 ? -14.751 -18.398 9.194 1.00 88.62 112 ILE A O 1
ATOM 873 N N . LEU A 1 113 ? -13.236 -18.851 7.589 1.00 90.75 113 LEU A N 1
ATOM 874 C CA . LEU A 1 113 ? -13.603 -20.259 7.421 1.00 90.75 113 LEU A CA 1
ATOM 875 C C . LEU A 1 113 ? -13.279 -21.097 8.665 1.00 90.75 113 LEU A C 1
ATOM 877 O O . LEU A 1 113 ? -14.033 -22.011 8.998 1.00 90.75 113 LEU A O 1
ATOM 881 N N . GLU A 1 114 ? -12.193 -20.771 9.363 1.00 90.88 114 GLU A N 1
ATOM 882 C CA . GLU A 1 114 ? -11.799 -21.402 10.628 1.00 90.88 114 GLU A CA 1
ATOM 883 C C . GLU A 1 114 ? -12.641 -20.916 11.821 1.00 90.88 114 GLU A C 1
ATOM 885 O O . GLU A 1 114 ? -12.691 -21.575 12.861 1.00 90.88 114 GLU A O 1
ATOM 890 N N . GLY A 1 115 ? -13.370 -19.805 11.661 1.00 89.44 115 GLY A N 1
ATOM 891 C CA . GLY A 1 115 ? -14.206 -19.216 12.706 1.00 89.44 115 GLY A CA 1
ATOM 892 C C . GLY A 1 115 ? -13.407 -18.526 13.815 1.00 89.44 115 GLY A C 1
ATOM 893 O O . GLY A 1 115 ? -13.967 -18.221 14.869 1.00 89.44 115 GLY A O 1
ATOM 894 N N . ASP A 1 116 ? -12.121 -18.264 13.585 1.00 91.94 116 ASP A N 1
ATOM 895 C CA . ASP A 1 116 ? -11.176 -17.699 14.547 1.00 91.94 116 ASP A CA 1
ATOM 896 C C . ASP A 1 116 ? -10.729 -16.271 14.183 1.00 91.94 116 ASP A C 1
ATOM 898 O O . ASP A 1 116 ? -9.912 -15.690 14.894 1.00 91.94 116 ASP A O 1
ATOM 902 N N . LEU A 1 117 ? -11.318 -15.650 13.147 1.00 87.19 117 LEU A N 1
ATOM 903 C CA . LEU A 1 117 ? -10.974 -14.295 12.682 1.00 87.19 117 LEU A CA 1
ATOM 904 C C . LEU A 1 117 ? -10.797 -13.274 13.806 1.00 87.19 117 LEU A C 1
ATOM 906 O O . LEU A 1 117 ? -9.876 -12.465 13.765 1.00 87.19 117 LEU A O 1
ATOM 910 N N . ARG A 1 118 ? -11.664 -13.292 14.821 1.00 85.94 118 ARG A N 1
ATOM 911 C CA . ARG A 1 118 ? -11.554 -12.362 15.950 1.00 85.94 118 ARG A CA 1
ATOM 912 C C . ARG A 1 118 ? -10.293 -12.609 16.782 1.00 85.94 118 ARG A C 1
ATOM 914 O O . ARG A 1 118 ? -9.663 -11.640 17.196 1.00 85.94 118 ARG A O 1
ATOM 921 N N . GLU A 1 119 ? -9.958 -13.869 17.040 1.00 86.56 119 GLU A N 1
ATOM 922 C CA . GLU A 1 119 ? -8.774 -14.267 17.804 1.00 86.56 119 GLU A CA 1
ATOM 923 C C . GLU A 1 119 ? -7.504 -13.977 17.004 1.00 86.56 119 GLU A C 1
ATOM 925 O O . GLU A 1 119 ? -6.619 -13.289 17.508 1.00 86.56 119 GLU A O 1
ATOM 930 N N . ALA A 1 120 ? -7.468 -14.371 15.730 1.00 82.50 120 ALA A N 1
ATOM 931 C CA . ALA A 1 120 ? -6.363 -14.079 14.822 1.00 82.50 120 ALA A CA 1
ATOM 932 C C . ALA A 1 120 ? -6.129 -12.570 14.656 1.00 82.50 120 ALA A C 1
ATOM 934 O O . ALA A 1 120 ? -4.995 -12.098 14.721 1.00 82.50 120 ALA A O 1
ATOM 935 N N . TRP A 1 121 ? -7.197 -11.778 14.517 1.00 81.38 121 TRP A N 1
ATOM 936 C CA . TRP A 1 121 ? -7.096 -10.322 14.411 1.00 81.38 121 TRP A CA 1
ATOM 937 C C . TRP A 1 121 ? -6.563 -9.678 15.694 1.00 81.38 121 TRP A C 1
ATOM 939 O O . TRP A 1 121 ? -5.748 -8.754 15.635 1.00 81.38 121 TRP A O 1
ATOM 949 N N . GLN A 1 122 ? -7.008 -10.164 16.856 1.00 79.00 122 GLN A N 1
ATOM 950 C CA . GLN A 1 122 ? -6.523 -9.705 18.156 1.00 79.00 122 GLN A CA 1
ATOM 951 C C . GLN A 1 122 ? -5.066 -10.104 18.384 1.00 79.00 122 GLN A C 1
ATOM 953 O O . GLN A 1 122 ? -4.286 -9.256 18.795 1.00 79.00 122 GLN A O 1
ATOM 958 N N . ASP A 1 123 ? -4.676 -11.338 18.069 1.00 75.88 123 ASP A N 1
ATOM 959 C CA . ASP A 1 123 ? -3.294 -11.812 18.179 1.00 75.88 123 ASP A CA 1
ATOM 960 C C . ASP A 1 123 ? -2.376 -11.065 17.202 1.00 75.88 123 ASP A C 1
ATOM 962 O O . ASP A 1 123 ? -1.293 -10.635 17.583 1.00 75.88 123 ASP A O 1
ATOM 966 N N . ALA A 1 124 ? -2.830 -10.772 15.981 1.00 68.31 124 ALA A N 1
ATOM 967 C CA . ALA A 1 124 ? -2.106 -9.908 15.051 1.00 68.31 124 ALA A CA 1
ATOM 968 C C . ALA A 1 124 ? -1.952 -8.473 15.590 1.00 68.31 124 ALA A C 1
ATOM 970 O O . ALA A 1 124 ? -0.879 -7.889 15.462 1.00 68.31 124 ALA A O 1
ATOM 971 N N . HIS A 1 125 ? -2.981 -7.911 16.238 1.00 57.56 125 HIS A N 1
ATOM 972 C CA . HIS A 1 125 ? -2.900 -6.597 16.895 1.00 57.56 125 HIS A CA 1
ATOM 973 C C . HIS A 1 125 ? -2.033 -6.599 18.163 1.00 57.56 125 HIS A C 1
ATOM 975 O O . HIS A 1 125 ? -1.408 -5.585 18.454 1.00 57.56 125 HIS A O 1
ATOM 981 N N . LEU A 1 126 ? -1.972 -7.717 18.889 1.00 40.03 126 LEU A N 1
ATOM 982 C CA . LEU A 1 126 ? -1.153 -7.907 20.092 1.00 40.03 126 LEU A CA 1
ATOM 983 C C . LEU A 1 126 ? 0.311 -8.245 19.757 1.00 40.03 126 LEU A C 1
ATOM 985 O O . LEU A 1 126 ? 1.209 -7.973 20.552 1.00 40.03 126 LEU A O 1
ATOM 989 N N . ARG A 1 127 ? 0.566 -8.840 18.583 1.00 40.50 127 ARG A N 1
ATOM 990 C CA . ARG A 1 127 ? 1.907 -9.137 18.047 1.00 40.50 127 ARG A CA 1
ATOM 991 C C . ARG A 1 127 ? 2.485 -8.022 17.189 1.00 40.50 127 ARG A C 1
ATOM 993 O O . ARG A 1 127 ? 3.693 -8.026 16.947 1.00 40.50 127 ARG A O 1
ATOM 1000 N N . LEU A 1 128 ? 1.682 -7.045 16.767 1.00 38.97 128 LEU A N 1
ATOM 1001 C CA . LEU A 1 128 ? 2.233 -5.714 16.538 1.00 38.97 128 LEU A CA 1
ATOM 1002 C C . LEU A 1 128 ? 2.826 -5.295 17.880 1.00 38.97 128 LEU A C 1
ATOM 1004 O O . LEU A 1 128 ? 2.097 -5.333 18.868 1.00 38.97 128 LEU A O 1
ATOM 1008 N N . PRO A 1 129 ? 4.128 -4.980 17.966 1.00 33.81 129 PRO A N 1
ATOM 1009 C CA . PRO A 1 129 ? 4.744 -4.717 19.248 1.00 33.81 129 PRO A CA 1
ATOM 1010 C C . PRO A 1 129 ? 3.957 -3.602 19.933 1.00 33.81 129 PRO A C 1
ATOM 1012 O O . PRO A 1 129 ? 4.024 -2.436 19.531 1.00 33.81 129 PRO A O 1
ATOM 1015 N N . GLU A 1 130 ? 3.227 -3.958 20.992 1.00 36.09 130 GLU A N 1
ATOM 1016 C CA . GLU A 1 130 ? 2.891 -3.049 22.073 1.00 36.09 130 GLU A CA 1
ATOM 1017 C C . GLU A 1 130 ? 4.222 -2.642 22.705 1.00 36.09 130 GLU A C 1
ATOM 1019 O O . GLU A 1 130 ? 4.633 -3.102 23.768 1.00 36.09 130 GLU A O 1
ATOM 1024 N N . PHE A 1 131 ? 4.963 -1.789 22.000 1.00 37.41 131 PHE A N 1
ATOM 1025 C CA . PHE A 1 131 ? 6.048 -1.044 22.585 1.00 37.41 131 PHE A CA 1
ATOM 1026 C C . PHE A 1 131 ? 5.360 -0.061 23.519 1.00 37.41 131 PHE A C 1
ATOM 1028 O O . PHE A 1 131 ? 4.915 1.018 23.120 1.00 37.41 131 PHE A O 1
ATOM 1035 N N . THR A 1 132 ? 5.212 -0.472 24.775 1.00 33.19 132 THR A N 1
ATOM 1036 C CA . THR A 1 132 ? 4.950 0.424 25.886 1.00 33.19 132 THR A CA 1
ATOM 1037 C C . THR A 1 132 ? 6.066 1.463 25.889 1.00 33.19 132 THR A C 1
ATOM 1039 O O . THR A 1 132 ? 7.099 1.286 26.529 1.00 33.19 132 THR A O 1
ATOM 1042 N N . VAL A 1 133 ? 5.860 2.577 25.182 1.00 41.94 133 VAL A N 1
ATOM 1043 C CA . VAL A 1 133 ? 6.584 3.838 25.388 1.00 41.94 133 VAL A CA 1
ATOM 1044 C C . VAL A 1 133 ? 6.050 4.456 26.683 1.00 41.94 133 VAL A C 1
ATOM 1046 O O . VAL A 1 133 ? 5.571 5.583 26.736 1.00 41.94 133 VAL A O 1
ATOM 1049 N N . ALA A 1 134 ? 6.087 3.675 27.759 1.00 38.12 134 ALA A N 1
ATOM 1050 C CA . ALA A 1 134 ? 6.165 4.227 29.085 1.00 38.12 134 ALA A CA 1
ATOM 1051 C C . ALA A 1 134 ? 7.608 4.737 29.208 1.00 38.12 134 ALA A C 1
ATOM 1053 O O . ALA A 1 134 ? 8.562 3.963 29.219 1.00 38.12 134 ALA A O 1
ATOM 1054 N N . THR A 1 135 ? 7.744 6.063 29.214 1.00 39.31 135 THR A N 1
ATOM 1055 C CA . THR A 1 135 ? 8.927 6.804 29.680 1.00 39.31 135 THR A CA 1
ATOM 1056 C C . THR A 1 135 ? 10.233 6.655 28.882 1.00 39.31 135 THR A C 1
ATOM 1058 O O . THR A 1 135 ? 11.281 6.421 29.478 1.00 39.31 135 THR A O 1
ATOM 1061 N N . LYS A 1 136 ? 10.235 6.885 27.561 1.00 44.19 136 LYS A N 1
ATOM 1062 C CA . LYS A 1 136 ? 11.470 7.365 26.905 1.00 44.19 136 LYS A CA 1
ATOM 1063 C C . LYS A 1 136 ? 11.595 8.878 27.089 1.00 44.19 136 LYS A C 1
ATOM 1065 O O . LYS A 1 136 ? 10.630 9.611 26.884 1.00 44.19 136 LYS A O 1
ATOM 1070 N N . GLY A 1 137 ? 12.760 9.336 27.546 1.00 52.12 137 GLY A N 1
ATOM 1071 C CA . GLY A 1 137 ? 13.032 10.747 27.820 1.00 52.12 137 GLY A CA 1
ATOM 1072 C C . GLY A 1 137 ? 13.104 11.590 26.543 1.00 52.12 137 GLY A C 1
ATOM 1073 O O . GLY A 1 137 ? 13.536 11.125 25.495 1.00 52.12 137 GLY A O 1
ATOM 1074 N N . MET A 1 138 ? 12.712 12.860 26.644 1.00 55.88 138 MET A N 1
ATOM 1075 C CA . MET A 1 138 ? 12.598 13.813 25.528 1.00 55.88 138 MET A CA 1
ATOM 1076 C C . MET A 1 138 ? 13.869 14.007 24.686 1.00 55.88 138 MET A C 1
ATOM 1078 O O . MET A 1 138 ? 13.758 14.357 23.510 1.00 55.88 138 MET A O 1
ATOM 1082 N N . SER A 1 139 ? 15.064 13.788 25.252 1.00 57.81 139 SER A N 1
ATOM 1083 C CA . SER A 1 139 ? 16.300 13.868 24.464 1.00 57.81 139 SER A CA 1
ATOM 1084 C C . SER A 1 139 ? 16.381 12.742 23.437 1.00 57.81 139 SER A C 1
ATOM 1086 O O . SER A 1 139 ? 16.859 12.987 22.340 1.00 57.81 139 SER A O 1
ATOM 1088 N N . GLU A 1 140 ? 15.825 11.561 23.730 1.00 60.88 140 GLU A N 1
ATOM 1089 C CA . GLU A 1 140 ? 15.821 10.435 22.795 1.00 60.88 140 GLU A CA 1
ATOM 1090 C C . GLU A 1 140 ? 14.891 10.691 21.608 1.00 60.88 140 GLU A C 1
ATOM 1092 O O . GLU A 1 140 ? 15.273 10.406 20.484 1.00 60.88 140 GLU A O 1
ATOM 1097 N N . ILE A 1 141 ? 13.703 11.281 21.802 1.00 60.31 141 ILE A N 1
ATOM 1098 C CA . ILE A 1 141 ? 12.787 11.585 20.681 1.00 60.31 141 ILE A CA 1
ATOM 1099 C C . ILE A 1 141 ? 13.398 12.646 19.751 1.00 60.31 141 ILE A C 1
ATOM 1101 O O . ILE A 1 141 ? 13.348 12.510 18.527 1.00 60.31 141 ILE A O 1
ATOM 1105 N N . ALA A 1 142 ? 14.012 13.688 20.320 1.00 62.72 142 ALA A N 1
ATOM 1106 C CA . ALA A 1 142 ? 14.674 14.737 19.546 1.00 62.72 142 ALA A CA 1
ATOM 1107 C C . ALA A 1 142 ? 15.929 14.228 18.813 1.00 62.72 142 ALA A C 1
ATOM 1109 O O . ALA A 1 142 ? 16.198 14.655 17.689 1.00 62.72 142 ALA A O 1
ATOM 1110 N N . GLU A 1 143 ? 16.673 13.303 19.421 1.00 69.50 143 GLU A N 1
ATOM 1111 C CA . GLU A 1 143 ? 17.836 12.646 18.819 1.00 69.50 143 GLU A CA 1
ATOM 1112 C C . GLU A 1 143 ? 17.425 11.653 17.718 1.00 69.50 143 GLU A C 1
ATOM 1114 O O . GLU A 1 143 ? 18.020 11.660 16.642 1.00 69.50 143 GLU A O 1
ATOM 1119 N N . LEU A 1 144 ? 16.346 10.887 17.924 1.00 63.12 144 LEU A N 1
ATOM 1120 C CA . LEU A 1 144 ? 1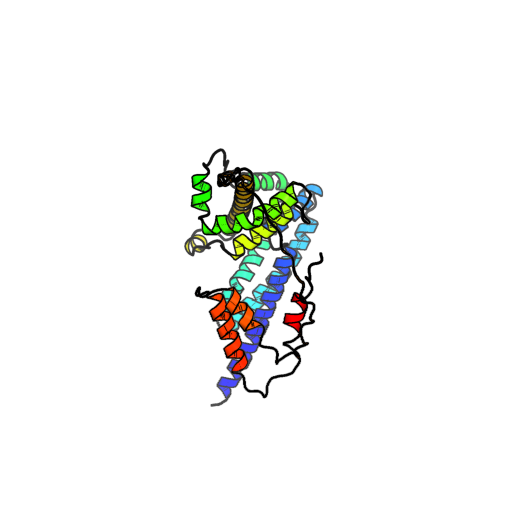5.787 9.937 16.950 1.00 63.12 144 LEU A CA 1
ATOM 1121 C C . LEU A 1 144 ? 15.246 10.625 15.690 1.00 63.12 144 LEU A C 1
ATOM 1123 O O . LEU A 1 144 ? 15.414 10.130 14.574 1.00 63.12 144 LEU A O 1
ATOM 1127 N N . LEU A 1 145 ? 14.588 11.773 15.850 1.00 72.75 145 LEU A N 1
ATOM 1128 C CA . LEU A 1 145 ? 14.078 12.545 14.720 1.00 72.75 145 LEU A CA 1
ATOM 1129 C C . LEU A 1 145 ? 15.182 13.384 14.067 1.00 72.75 145 LEU A C 1
ATOM 1131 O O . LEU A 1 145 ? 15.214 13.528 12.847 1.00 72.75 145 LEU A O 1
ATOM 1135 N N . GLY A 1 146 ? 16.114 13.922 14.847 1.00 79.88 146 GLY A N 1
ATOM 1136 C CA . GLY A 1 146 ? 17.090 14.889 14.363 1.00 79.88 146 GLY A CA 1
ATOM 1137 C C . GLY A 1 146 ? 16.475 16.274 14.108 1.00 79.88 146 GLY A C 1
ATOM 1138 O O . GLY A 1 146 ? 15.280 16.451 13.851 1.00 79.88 146 GLY A O 1
ATOM 1139 N N . LEU A 1 147 ? 17.318 17.309 14.164 1.00 74.06 147 LEU A N 1
ATOM 1140 C CA . LEU A 1 147 ? 16.891 18.718 14.164 1.00 74.06 147 LEU A CA 1
ATOM 1141 C C . LEU A 1 147 ? 16.104 19.147 12.913 1.00 74.06 147 LEU A C 1
ATOM 1143 O O . LEU A 1 147 ? 15.216 19.996 13.008 1.00 74.06 147 LEU A O 1
ATOM 1147 N N . ALA A 1 148 ? 16.419 18.587 11.742 1.00 73.69 148 ALA A N 1
ATOM 1148 C CA . ALA A 1 148 ? 15.725 18.914 10.494 1.00 73.69 148 ALA A CA 1
ATOM 1149 C C . ALA A 1 148 ? 14.261 18.439 10.512 1.00 73.69 148 ALA A C 1
ATOM 1151 O O . ALA A 1 148 ? 13.362 19.201 10.154 1.00 73.69 148 ALA A O 1
ATOM 1152 N N . LYS A 1 149 ? 14.014 17.231 11.033 1.00 83.31 149 LYS A N 1
ATOM 1153 C CA . LYS A 1 149 ? 12.672 16.646 11.141 1.00 83.31 149 LYS A CA 1
ATOM 1154 C C . LYS A 1 149 ? 11.817 17.396 12.163 1.00 83.31 149 LYS A C 1
ATOM 1156 O O . LYS A 1 149 ? 10.661 17.705 11.894 1.00 83.31 149 LYS A O 1
ATOM 1161 N N . VAL A 1 150 ? 12.405 17.808 13.291 1.00 81.81 150 VAL A N 1
ATOM 1162 C CA . VAL A 1 150 ? 11.711 18.638 14.295 1.00 81.81 150 VAL A CA 1
ATOM 1163 C C . VAL A 1 150 ? 11.313 20.004 13.723 1.00 81.81 150 VAL A C 1
ATOM 1165 O O . VAL A 1 150 ? 10.218 20.489 14.004 1.00 81.81 150 VAL A O 1
ATOM 1168 N N . LYS A 1 151 ? 12.155 20.627 12.883 1.00 83.44 151 LYS A N 1
ATOM 1169 C CA . LYS A 1 151 ? 11.797 21.884 12.197 1.00 83.44 151 LYS A CA 1
ATOM 1170 C C . LYS A 1 151 ? 10.599 21.712 11.267 1.00 83.44 151 LYS A C 1
ATOM 1172 O O . LYS A 1 151 ? 9.755 22.606 11.238 1.00 83.44 151 LYS A O 1
ATOM 1177 N N . LEU A 1 152 ? 10.524 20.597 10.535 1.00 87.44 152 LEU A N 1
ATOM 1178 C CA . LEU A 1 152 ? 9.369 20.275 9.697 1.00 87.44 152 LEU A CA 1
ATOM 1179 C C . LEU A 1 152 ? 8.105 20.167 10.558 1.00 87.44 152 LEU A C 1
ATOM 1181 O O . LEU A 1 152 ? 7.154 20.903 10.319 1.00 87.44 152 LEU A O 1
ATOM 1185 N N . ILE A 1 153 ? 8.137 19.352 11.617 1.00 88.88 153 ILE A N 1
ATOM 1186 C CA . ILE A 1 153 ? 6.991 19.140 12.519 1.00 88.88 153 ILE A CA 1
ATOM 1187 C C . ILE A 1 153 ? 6.551 20.452 13.188 1.00 88.88 153 ILE A C 1
ATOM 1189 O O . ILE A 1 153 ? 5.361 20.731 13.289 1.00 88.88 153 ILE A O 1
ATOM 1193 N N . LYS A 1 154 ? 7.488 21.322 13.583 1.00 89.38 154 LYS A N 1
ATOM 1194 C CA . LYS A 1 154 ? 7.168 22.606 14.227 1.00 89.38 154 LYS A CA 1
ATOM 1195 C C . LYS A 1 154 ? 6.310 23.529 13.354 1.00 89.38 154 LYS A C 1
ATOM 1197 O O . LYS A 1 154 ? 5.532 24.307 13.901 1.00 89.38 154 LYS A O 1
ATOM 1202 N N . ARG A 1 155 ? 6.402 23.439 12.020 1.00 90.81 155 ARG A N 1
ATOM 1203 C CA . ARG A 1 155 ? 5.543 24.214 11.098 1.00 90.81 155 ARG A CA 1
ATOM 1204 C C . ARG A 1 155 ? 4.064 23.832 11.213 1.00 90.81 155 ARG A C 1
ATOM 1206 O O . ARG A 1 155 ? 3.207 24.653 10.915 1.00 90.81 155 ARG A O 1
ATOM 1213 N N . TRP A 1 156 ? 3.782 22.624 11.692 1.00 95.25 156 TRP A N 1
ATOM 1214 C CA . TRP A 1 156 ? 2.434 22.093 11.870 1.00 95.25 156 TRP A CA 1
ATOM 1215 C C . TRP A 1 156 ? 1.829 22.401 13.240 1.00 95.25 156 TRP A C 1
ATOM 1217 O O . TRP A 1 156 ? 0.656 22.116 13.460 1.00 95.25 156 TRP A O 1
ATOM 1227 N N . LEU A 1 157 ? 2.586 23.022 14.150 1.00 92.94 157 LEU A N 1
ATOM 1228 C CA . LEU A 1 157 ? 2.132 23.261 15.518 1.00 92.94 157 LEU A CA 1
ATOM 1229 C C . LEU A 1 157 ? 0.919 24.198 15.592 1.00 92.94 157 LEU A C 1
ATOM 1231 O O . LEU A 1 157 ? -0.014 23.925 16.341 1.00 92.94 157 LEU A O 1
ATOM 1235 N N . THR A 1 158 ? 0.915 25.288 14.821 1.00 92.19 158 THR A N 1
ATOM 1236 C CA . THR A 1 158 ? -0.216 26.231 14.808 1.00 92.19 158 THR A CA 1
ATOM 1237 C C . THR A 1 158 ? -1.478 25.584 14.223 1.00 92.19 158 THR A C 1
ATOM 1239 O O . THR A 1 158 ? -2.475 25.539 14.941 1.00 92.19 158 THR A O 1
ATOM 1242 N N . PRO A 1 159 ? -1.442 24.970 13.018 1.00 94.50 159 PRO A N 1
ATOM 1243 C CA . PRO A 1 159 ? -2.581 24.209 12.502 1.00 94.50 159 PRO A CA 1
ATOM 1244 C C . PRO A 1 159 ? -3.090 23.127 13.466 1.00 94.50 159 PRO A C 1
ATOM 1246 O O . PRO A 1 159 ? -4.296 22.943 13.606 1.00 94.50 159 PRO A O 1
ATOM 1249 N N . TYR A 1 160 ? -2.179 22.420 14.146 1.00 95.25 160 TYR A N 1
ATOM 1250 C CA . TYR A 1 160 ? -2.524 21.380 15.115 1.00 95.25 160 TYR A CA 1
ATOM 1251 C C . TYR A 1 160 ? -3.291 21.941 16.319 1.00 95.25 160 TYR A C 1
ATOM 1253 O O . TYR A 1 160 ? -4.329 21.392 16.686 1.00 95.25 160 TYR A O 1
ATOM 1261 N N . ARG A 1 161 ? -2.825 23.057 16.898 1.00 94.62 161 ARG A N 1
ATOM 1262 C CA . ARG A 1 161 ? -3.519 23.767 17.988 1.00 94.62 161 ARG A CA 1
ATOM 1263 C C . ARG A 1 161 ? -4.914 24.205 17.571 1.00 94.62 161 ARG A C 1
ATOM 1265 O O . ARG A 1 161 ? -5.869 23.961 18.300 1.00 94.62 161 ARG A O 1
ATOM 1272 N N . ASP A 1 162 ? -5.033 24.793 16.383 1.00 94.44 162 ASP A N 1
ATOM 1273 C CA . ASP A 1 162 ? -6.317 25.258 15.868 1.00 94.44 162 ASP A CA 1
ATOM 1274 C C . ASP A 1 162 ? -7.285 24.084 15.672 1.00 94.44 162 ASP A C 1
ATOM 1276 O O . ASP A 1 162 ? -8.437 24.160 16.099 1.00 94.44 162 ASP A O 1
ATOM 1280 N N . ALA A 1 163 ? -6.828 22.972 15.089 1.00 93.12 163 ALA A N 1
ATOM 1281 C CA . ALA A 1 163 ? -7.638 21.764 14.920 1.00 93.12 163 ALA A CA 1
ATOM 1282 C C . ALA A 1 163 ? -8.059 21.150 16.269 1.00 93.12 163 ALA A C 1
ATOM 1284 O O . ALA A 1 163 ? -9.221 20.782 16.442 1.00 93.12 163 ALA A O 1
ATOM 1285 N N . ARG A 1 164 ? -7.142 21.082 17.243 1.00 94.38 164 ARG A N 1
ATOM 1286 C CA . ARG A 1 164 ? -7.393 20.546 18.592 1.00 94.38 164 ARG A CA 1
ATOM 1287 C C . ARG A 1 164 ? -8.396 21.388 19.382 1.00 94.38 164 ARG A C 1
ATOM 1289 O O . ARG A 1 164 ? -9.256 20.832 20.060 1.00 94.38 164 ARG A O 1
ATOM 1296 N N . ASP A 1 165 ? -8.316 22.709 19.255 1.00 94.94 165 ASP A N 1
ATOM 1297 C CA . ASP A 1 165 ? -9.246 23.665 19.867 1.00 94.94 165 ASP A CA 1
ATOM 1298 C C . ASP A 1 165 ? -10.604 23.741 19.141 1.00 94.94 165 ASP A C 1
ATOM 1300 O O . ASP A 1 165 ? -11.484 24.498 19.556 1.00 94.94 165 ASP A O 1
ATOM 1304 N N . GLY A 1 166 ? -10.780 23.012 18.031 1.00 94.12 166 GLY A N 1
ATOM 1305 C CA . GLY A 1 166 ? -11.980 23.080 17.191 1.00 94.12 166 GLY A CA 1
ATOM 1306 C C . GLY A 1 166 ? -12.121 24.390 16.404 1.00 94.12 166 GLY A C 1
ATOM 1307 O O . GLY A 1 166 ? -13.217 24.724 15.962 1.00 94.12 166 GLY A O 1
ATOM 1308 N N . LYS A 1 167 ? -11.030 25.148 16.247 1.00 94.50 167 LYS A N 1
ATOM 1309 C CA . LYS A 1 167 ? -10.954 26.406 15.481 1.00 94.50 167 LYS A CA 1
ATOM 1310 C C . LYS A 1 167 ? -10.460 26.199 14.045 1.00 94.50 167 LYS A C 1
ATOM 1312 O O . LYS A 1 167 ? -10.629 27.082 13.209 1.00 94.50 167 LYS A O 1
ATOM 1317 N N . GLY A 1 168 ? -9.817 25.065 13.774 1.00 89.56 168 GLY A N 1
ATOM 1318 C CA . GLY A 1 168 ? -9.224 24.736 12.483 1.00 89.56 168 GLY A CA 1
ATOM 1319 C C . GLY A 1 168 ? -10.249 24.268 11.439 1.00 89.56 168 GLY A C 1
ATOM 1320 O O . GLY A 1 168 ? -11.322 23.781 11.792 1.00 89.56 168 GLY A O 1
ATOM 1321 N N . PRO A 1 169 ? -9.914 24.365 10.139 1.00 90.12 169 PRO A N 1
ATOM 1322 C CA . PRO A 1 169 ? -10.789 23.932 9.045 1.00 90.12 169 PRO A CA 1
ATOM 1323 C C . PRO A 1 169 ? -10.852 22.404 8.872 1.00 90.12 169 PRO A C 1
ATOM 1325 O O . PRO A 1 169 ? -11.653 21.908 8.084 1.00 90.12 169 PRO A O 1
ATOM 1328 N N . VAL A 1 170 ? -9.988 21.659 9.565 1.00 93.50 170 VAL A N 1
ATOM 1329 C CA . VAL A 1 170 ? -9.837 20.204 9.448 1.00 93.50 170 VAL A CA 1
ATOM 1330 C C . VAL A 1 170 ? -9.750 19.563 10.829 1.00 93.50 170 VAL A C 1
ATOM 1332 O O . VAL A 1 170 ? -9.341 20.210 11.794 1.00 93.50 170 VAL A O 1
ATOM 1335 N N . SER A 1 171 ? -10.119 18.282 10.924 1.00 94.31 171 SER A N 1
ATOM 1336 C CA . SER A 1 171 ? -9.966 17.517 12.163 1.00 94.31 171 SER A CA 1
ATOM 1337 C C . SER A 1 171 ? -8.492 17.239 12.471 1.00 94.31 171 SER A C 1
ATOM 1339 O O . SER A 1 171 ? -7.643 17.241 11.573 1.00 94.31 171 SER A O 1
ATOM 1341 N N . VAL A 1 172 ? -8.192 16.944 13.739 1.00 91.38 172 VAL A N 1
ATOM 1342 C CA . VAL A 1 172 ? -6.842 16.557 14.175 1.00 91.38 172 VAL A CA 1
ATOM 1343 C C . VAL A 1 172 ? -6.357 15.321 13.411 1.00 91.38 172 VAL A C 1
ATOM 1345 O O . VAL A 1 172 ? -5.217 15.295 12.960 1.00 91.38 172 VAL A O 1
ATOM 1348 N N . GLU A 1 173 ? -7.221 14.329 13.186 1.00 90.75 173 GLU A N 1
ATOM 1349 C CA . GLU A 1 173 ? -6.879 13.109 12.445 1.00 90.75 173 GLU A CA 1
ATOM 1350 C C . GLU A 1 173 ? -6.484 13.417 10.998 1.00 90.75 173 GLU A C 1
ATOM 1352 O O . GLU A 1 173 ? -5.482 12.903 10.507 1.00 90.75 173 GLU A O 1
ATOM 1357 N N . THR A 1 174 ? -7.236 14.299 10.332 1.00 90.12 174 THR A N 1
ATOM 1358 C CA . THR A 1 174 ? -6.953 14.711 8.949 1.00 90.12 174 THR A CA 1
ATOM 1359 C C . THR A 1 174 ? -5.621 15.455 8.864 1.00 90.12 174 THR A C 1
ATOM 1361 O O . THR A 1 174 ? -4.838 15.248 7.940 1.00 90.12 174 THR A O 1
ATOM 1364 N N . LEU A 1 175 ? -5.337 16.305 9.849 1.00 93.56 175 LEU A N 1
ATOM 1365 C CA . LEU A 1 175 ? -4.089 17.054 9.923 1.00 93.56 175 LEU A CA 1
ATOM 1366 C C . LEU A 1 175 ? -2.882 16.140 10.167 1.00 93.56 175 LEU A C 1
ATOM 1368 O O . LEU A 1 175 ? -1.849 16.303 9.519 1.00 93.56 175 LEU A O 1
ATOM 1372 N N . LEU A 1 176 ? -3.012 15.159 11.063 1.00 90.62 176 LEU A N 1
ATOM 1373 C CA . LEU A 1 176 ? -1.963 14.169 11.317 1.00 90.62 176 LEU A CA 1
ATOM 1374 C C . LEU A 1 176 ? -1.697 13.294 10.090 1.00 90.62 176 LEU A C 1
ATOM 1376 O O . LEU A 1 176 ? -0.541 12.971 9.829 1.00 90.62 176 LEU A O 1
ATOM 1380 N N . GLU A 1 177 ? -2.734 12.945 9.324 1.00 90.12 177 GLU A N 1
ATOM 1381 C CA . GLU A 1 177 ? -2.584 12.240 8.047 1.00 90.12 177 GLU A CA 1
ATOM 1382 C C . GLU A 1 177 ? -1.737 13.056 7.064 1.00 90.12 177 GLU A C 1
ATOM 1384 O O . GLU A 1 177 ? -0.774 12.546 6.498 1.00 90.12 177 GLU A O 1
ATOM 1389 N N . GLN A 1 178 ? -2.042 14.345 6.900 1.00 90.75 178 GLN A N 1
ATOM 1390 C CA . GLN A 1 178 ? -1.288 15.215 5.996 1.00 90.75 178 GLN A CA 1
ATOM 1391 C C . GLN A 1 178 ? 0.162 15.415 6.450 1.00 90.75 178 GLN A C 1
ATOM 1393 O O . GLN A 1 178 ? 1.074 15.351 5.625 1.00 90.75 178 GLN A O 1
ATOM 1398 N N . LEU A 1 179 ? 0.388 15.607 7.755 1.00 92.31 179 LEU A N 1
ATOM 1399 C CA . LEU A 1 179 ? 1.735 15.673 8.317 1.00 92.31 179 LEU A CA 1
ATOM 1400 C C . LEU A 1 179 ? 2.497 14.368 8.063 1.00 92.31 179 LEU A C 1
ATOM 1402 O O . LEU A 1 179 ? 3.655 14.417 7.661 1.00 92.31 179 LEU A O 1
ATOM 1406 N N . PHE A 1 180 ? 1.864 13.212 8.276 1.00 92.06 180 PHE A N 1
ATOM 1407 C CA . PHE A 1 180 ? 2.469 11.910 8.006 1.00 92.06 180 PHE A CA 1
ATOM 1408 C C . PHE A 1 180 ? 2.884 11.781 6.538 1.00 92.06 180 PHE A C 1
ATOM 1410 O O . PHE A 1 180 ? 4.040 11.464 6.266 1.00 92.06 180 PHE A O 1
ATOM 1417 N N . LEU A 1 181 ? 1.983 12.095 5.602 1.00 88.62 181 LEU A N 1
ATOM 1418 C CA . LEU A 1 181 ? 2.272 12.037 4.168 1.00 88.62 181 LEU A CA 1
ATOM 1419 C C . LEU A 1 181 ? 3.437 12.959 3.789 1.00 88.62 181 LEU A C 1
ATOM 1421 O O . LEU A 1 181 ? 4.372 12.518 3.125 1.00 88.62 181 LEU A O 1
ATOM 1425 N N . GLN A 1 182 ? 3.435 14.209 4.264 1.00 88.25 182 GLN A N 1
ATOM 1426 C CA . GLN A 1 182 ? 4.535 15.140 3.998 1.00 88.25 182 GLN A CA 1
ATOM 1427 C C . GLN A 1 182 ? 5.851 14.660 4.623 1.00 88.25 182 GLN A C 1
ATOM 1429 O O . GLN A 1 182 ? 6.919 14.831 4.035 1.00 88.25 182 GLN A O 1
ATOM 1434 N N . PHE A 1 183 ? 5.791 14.072 5.817 1.00 89.00 183 PHE A N 1
ATOM 1435 C CA . PHE A 1 183 ? 6.970 13.572 6.506 1.00 89.00 183 PHE A CA 1
ATOM 1436 C C . PHE A 1 183 ? 7.598 12.392 5.769 1.00 89.00 183 PHE A C 1
ATOM 1438 O O . PHE A 1 183 ? 8.810 12.391 5.587 1.00 89.00 183 PHE A O 1
ATOM 1445 N N . VAL A 1 184 ? 6.798 11.419 5.327 1.00 86.75 184 VAL A N 1
ATOM 1446 C CA . VAL A 1 184 ? 7.280 10.261 4.555 1.00 86.75 184 VAL A CA 1
ATOM 1447 C C . VAL A 1 184 ? 7.822 10.694 3.192 1.00 86.75 184 VAL A C 1
ATOM 1449 O O . VAL A 1 184 ? 8.814 10.137 2.738 1.00 86.75 184 VAL A O 1
ATOM 1452 N N . ASP A 1 185 ? 7.238 11.719 2.571 1.00 81.06 185 ASP A N 1
ATOM 1453 C CA . ASP A 1 185 ? 7.744 12.289 1.315 1.00 81.06 185 ASP A CA 1
ATOM 1454 C C . ASP A 1 185 ? 9.139 12.927 1.486 1.00 81.06 185 ASP A C 1
ATOM 1456 O O . ASP A 1 185 ? 10.039 12.720 0.675 1.00 81.06 185 ASP A O 1
ATOM 1460 N N . HIS A 1 186 ? 9.363 13.645 2.594 1.00 79.31 186 HIS A N 1
ATOM 1461 C CA . HIS A 1 186 ? 10.661 14.269 2.892 1.00 79.31 186 HIS A CA 1
ATOM 1462 C C . HIS A 1 186 ? 11.689 13.292 3.479 1.00 79.31 186 HIS A C 1
ATOM 1464 O O . HIS A 1 186 ? 12.897 13.505 3.351 1.00 79.31 186 HIS A O 1
ATOM 1470 N N . TYR A 1 187 ? 11.218 12.256 4.169 1.00 81.25 187 TYR A N 1
ATOM 1471 C CA . TYR A 1 187 ? 12.025 11.276 4.886 1.00 81.25 187 TYR A CA 1
ATOM 1472 C C . TYR A 1 187 ? 11.482 9.869 4.616 1.00 81.25 187 TYR A C 1
ATOM 1474 O O . TYR A 1 187 ? 10.910 9.251 5.523 1.00 81.25 187 TYR A O 1
ATOM 1482 N N . PRO A 1 188 ? 11.642 9.357 3.382 1.00 78.38 188 PRO A N 1
ATOM 1483 C CA . PRO A 1 188 ? 11.175 8.024 3.041 1.00 78.38 188 PRO A CA 1
ATOM 1484 C C . PRO A 1 188 ? 11.868 6.992 3.928 1.00 78.38 188 PRO A C 1
ATOM 1486 O O . PRO A 1 188 ? 13.037 7.148 4.294 1.00 78.38 188 PRO A O 1
ATOM 1489 N N . PHE A 1 189 ? 11.151 5.925 4.283 1.00 74.81 189 PHE A N 1
ATOM 1490 C CA . PHE A 1 189 ? 11.766 4.817 5.001 1.00 74.81 189 PHE A CA 1
ATOM 1491 C C . PHE A 1 189 ? 12.899 4.248 4.152 1.00 74.81 189 PHE A C 1
ATOM 1493 O O . PHE A 1 189 ? 12.679 3.816 3.020 1.00 74.81 189 PHE A O 1
ATOM 1500 N N . GLU A 1 190 ? 14.111 4.223 4.704 1.00 68.75 190 GLU A N 1
ATOM 1501 C CA . GLU A 1 190 ? 15.220 3.513 4.083 1.00 68.75 190 GLU A CA 1
ATOM 1502 C C . GLU A 1 190 ? 14.878 2.019 4.090 1.00 68.75 190 GLU A C 1
ATOM 1504 O O . GLU A 1 190 ? 15.043 1.315 5.088 1.00 68.75 190 GLU A O 1
ATOM 1509 N N . SER A 1 191 ? 14.343 1.527 2.973 1.00 61.22 191 SER A N 1
ATOM 1510 C CA . SER A 1 191 ? 14.328 0.100 2.684 1.00 61.22 191 SER A CA 1
ATOM 1511 C C . SER A 1 191 ? 15.774 -0.300 2.436 1.00 61.22 191 SER A C 1
ATOM 1513 O O . SER A 1 191 ? 16.268 -0.212 1.311 1.00 61.22 191 SER A O 1
ATOM 1515 N N . THR A 1 192 ? 16.486 -0.687 3.491 1.00 64.25 192 THR A N 1
ATOM 1516 C CA . THR A 1 192 ? 17.849 -1.181 3.327 1.00 64.25 192 THR A CA 1
ATOM 1517 C C . THR A 1 192 ? 17.813 -2.449 2.471 1.00 64.25 192 THR A C 1
ATOM 1519 O O . THR A 1 192 ? 16.882 -3.253 2.551 1.00 64.25 192 THR A O 1
ATOM 1522 N N . LEU A 1 193 ? 18.831 -2.641 1.630 1.00 60.06 193 LEU A N 1
ATOM 1523 C CA . LEU A 1 193 ? 19.019 -3.893 0.885 1.00 60.06 193 LEU A CA 1
ATOM 1524 C C . LEU A 1 193 ? 19.009 -5.105 1.835 1.00 60.06 193 LEU A C 1
ATOM 1526 O O . LEU A 1 193 ? 18.451 -6.147 1.508 1.00 60.06 193 LEU A O 1
ATOM 1530 N N . GLU A 1 194 ? 19.511 -4.927 3.059 1.00 64.88 194 GLU A N 1
ATOM 1531 C CA . GLU A 1 194 ? 19.433 -5.937 4.114 1.00 64.88 194 GLU A CA 1
ATOM 1532 C C . GLU A 1 194 ? 18.000 -6.258 4.562 1.00 64.88 194 GLU A C 1
ATOM 1534 O O . GLU A 1 194 ? 17.701 -7.422 4.818 1.00 64.88 194 GLU A O 1
ATOM 1539 N N . ASP A 1 195 ? 17.105 -5.269 4.656 1.00 62.25 195 ASP A N 1
ATOM 1540 C CA . ASP A 1 195 ? 15.686 -5.488 4.976 1.00 62.25 195 ASP A CA 1
ATOM 1541 C C . ASP A 1 195 ? 14.989 -6.291 3.864 1.00 62.25 195 ASP A C 1
ATOM 1543 O O . ASP A 1 195 ? 14.109 -7.111 4.136 1.00 62.25 195 ASP A O 1
ATOM 1547 N N . ALA A 1 196 ? 15.401 -6.085 2.608 1.00 62.12 196 ALA A N 1
ATOM 1548 C CA . ALA A 1 196 ? 14.892 -6.830 1.463 1.00 62.12 196 ALA A CA 1
ATOM 1549 C C . ALA A 1 196 ? 15.395 -8.285 1.432 1.00 62.12 196 ALA A C 1
ATOM 1551 O O . ALA A 1 196 ? 14.626 -9.169 1.056 1.00 62.12 196 ALA A O 1
ATOM 1552 N N . GLU A 1 197 ? 16.641 -8.532 1.849 1.00 71.06 197 GLU A N 1
ATOM 1553 C CA . GLU A 1 197 ? 17.278 -9.858 1.856 1.00 71.06 197 GLU A CA 1
ATOM 1554 C C . GLU A 1 197 ? 16.931 -10.708 3.089 1.00 71.06 197 GLU A C 1
ATOM 1556 O O . GLU A 1 197 ? 16.834 -11.930 2.982 1.00 71.06 197 GLU A O 1
ATOM 1561 N N . LYS A 1 198 ? 16.742 -10.091 4.264 1.00 74.31 198 LYS A N 1
ATOM 1562 C CA . LYS A 1 198 ? 16.553 -10.812 5.539 1.00 74.31 198 LYS A CA 1
ATOM 1563 C C . LYS A 1 198 ? 15.113 -11.233 5.823 1.00 74.31 198 LYS A C 1
ATOM 1565 O O . LYS A 1 198 ? 14.912 -12.132 6.636 1.00 74.31 198 LYS A O 1
ATOM 1570 N N . HIS A 1 199 ? 14.128 -10.585 5.205 1.00 70.38 199 HIS A N 1
ATOM 1571 C CA . HIS A 1 199 ? 12.724 -10.728 5.588 1.00 70.38 199 HIS A CA 1
ATOM 1572 C C . HIS A 1 199 ? 11.845 -11.201 4.440 1.00 70.38 199 HIS A C 1
ATOM 1574 O O . HIS A 1 199 ? 11.909 -10.688 3.319 1.00 70.38 199 HIS A O 1
ATOM 1580 N N . TYR A 1 200 ? 10.961 -12.150 4.750 1.00 67.00 200 TYR A N 1
ATOM 1581 C CA . TYR A 1 200 ? 9.934 -12.583 3.810 1.00 67.00 200 TYR A CA 1
ATOM 1582 C C . TYR A 1 200 ? 8.997 -11.411 3.467 1.00 67.00 200 TYR A C 1
ATOM 1584 O O . TYR A 1 200 ? 8.769 -10.536 4.306 1.00 67.00 200 TYR A O 1
ATOM 1592 N N . PRO A 1 201 ? 8.387 -11.382 2.267 1.00 63.69 201 PRO A N 1
ATOM 1593 C CA . PRO A 1 201 ? 7.522 -10.276 1.844 1.00 63.69 201 PRO A CA 1
ATOM 1594 C C . PRO A 1 201 ? 6.422 -9.887 2.850 1.00 63.69 201 PRO A C 1
ATOM 1596 O O . PRO A 1 201 ? 6.161 -8.702 3.034 1.00 63.69 201 PRO A O 1
ATOM 1599 N N . GLN A 1 202 ? 5.831 -10.859 3.555 1.00 56.28 202 GLN A N 1
ATOM 1600 C CA . GLN A 1 202 ? 4.830 -10.609 4.605 1.00 56.28 202 GLN A CA 1
ATOM 1601 C C . GLN A 1 202 ? 5.409 -9.897 5.828 1.00 56.28 202 GLN A C 1
ATOM 1603 O O . GLN A 1 202 ? 4.801 -8.966 6.346 1.00 56.28 202 GLN A O 1
ATOM 1608 N N . GLU A 1 203 ? 6.597 -10.302 6.272 1.00 64.50 203 GLU A N 1
ATOM 1609 C CA . GLU A 1 203 ? 7.287 -9.656 7.388 1.00 64.50 203 GLU A CA 1
ATOM 1610 C C . GLU A 1 203 ? 7.656 -8.217 7.031 1.00 64.50 203 GLU A C 1
ATOM 1612 O O . GLU A 1 203 ? 7.559 -7.332 7.876 1.00 64.50 203 GLU A O 1
ATOM 1617 N N . ARG A 1 204 ? 8.014 -7.954 5.766 1.00 68.69 204 ARG A N 1
ATOM 1618 C CA . ARG A 1 204 ? 8.286 -6.594 5.278 1.00 68.69 204 ARG A CA 1
ATOM 1619 C C . ARG A 1 204 ? 7.036 -5.717 5.304 1.00 68.69 204 ARG A C 1
ATOM 1621 O O . ARG A 1 204 ? 7.127 -4.576 5.746 1.00 68.69 204 ARG A O 1
ATOM 1628 N N . LEU A 1 205 ? 5.880 -6.247 4.899 1.00 65.69 205 LEU A N 1
ATOM 1629 C CA . LEU A 1 205 ? 4.601 -5.529 4.961 1.00 65.69 205 LEU A CA 1
ATOM 1630 C C . LEU A 1 205 ? 4.174 -5.243 6.403 1.00 65.69 205 LEU A C 1
ATOM 1632 O O . LEU A 1 205 ? 3.848 -4.102 6.721 1.00 65.69 205 LEU A O 1
ATOM 1636 N N . LEU A 1 206 ? 4.243 -6.239 7.290 1.00 67.25 206 LEU A N 1
ATOM 1637 C CA . LEU A 1 206 ? 3.942 -6.061 8.714 1.00 67.25 206 LEU A CA 1
ATOM 1638 C C . LEU A 1 206 ? 4.892 -5.053 9.366 1.00 67.25 206 LEU A C 1
ATOM 1640 O O . LEU A 1 206 ? 4.461 -4.192 10.129 1.00 67.25 206 LEU A O 1
ATOM 1644 N N . ARG A 1 207 ? 6.180 -5.095 9.014 1.00 71.25 207 ARG A N 1
ATOM 1645 C CA . ARG A 1 207 ? 7.162 -4.106 9.467 1.00 71.25 207 ARG A CA 1
ATOM 1646 C C . ARG A 1 207 ? 6.910 -2.721 8.900 1.00 71.25 207 ARG A C 1
ATOM 1648 O O . ARG A 1 207 ? 7.144 -1.757 9.614 1.00 71.25 207 ARG A O 1
ATOM 1655 N N . SER A 1 208 ? 6.472 -2.596 7.649 1.00 72.81 208 SER A N 1
ATOM 1656 C CA . SER A 1 208 ? 6.105 -1.300 7.067 1.00 72.81 208 SER A CA 1
ATOM 1657 C C . SER A 1 208 ? 4.891 -0.720 7.783 1.00 72.81 208 SER A C 1
ATOM 1659 O O . SER A 1 208 ? 4.961 0.397 8.271 1.00 72.81 208 SER A O 1
ATOM 1661 N N . ALA A 1 209 ? 3.830 -1.510 7.964 1.00 72.50 209 ALA A N 1
ATOM 1662 C CA . ALA A 1 209 ? 2.635 -1.088 8.689 1.00 72.50 209 ALA A CA 1
ATOM 1663 C C . ALA A 1 209 ? 2.948 -0.713 10.148 1.00 72.50 209 ALA A C 1
ATOM 1665 O O . ALA A 1 209 ? 2.455 0.290 10.663 1.00 72.50 209 ALA A O 1
ATOM 1666 N N . SER A 1 210 ? 3.811 -1.492 10.809 1.00 75.94 210 SER A N 1
ATOM 1667 C CA . SER A 1 210 ? 4.290 -1.189 12.158 1.00 75.94 210 SER A CA 1
ATOM 1668 C C . SER A 1 210 ? 5.100 0.108 12.190 1.00 75.94 210 SER A C 1
ATOM 1670 O O . SER A 1 210 ? 4.890 0.918 13.088 1.00 75.94 210 SER A O 1
ATOM 1672 N N . ARG A 1 211 ? 5.990 0.328 11.213 1.00 79.25 211 ARG A N 1
ATOM 1673 C CA . ARG A 1 211 ? 6.770 1.567 11.069 1.00 79.25 211 ARG A CA 1
ATOM 1674 C C . ARG A 1 211 ? 5.873 2.776 10.809 1.00 79.25 211 ARG A C 1
ATOM 1676 O O . ARG A 1 211 ? 6.095 3.824 11.404 1.00 79.25 211 ARG A O 1
ATOM 1683 N N . ASP A 1 212 ? 4.839 2.626 9.989 1.00 82.25 212 ASP A N 1
ATOM 1684 C CA . ASP A 1 212 ? 3.866 3.682 9.702 1.00 82.25 212 ASP A CA 1
ATOM 1685 C C . ASP A 1 212 ? 3.083 4.065 10.959 1.00 82.25 212 ASP A C 1
ATOM 1687 O O . ASP A 1 212 ? 2.970 5.245 11.301 1.00 82.25 212 ASP A O 1
ATOM 1691 N N . ALA A 1 213 ? 2.570 3.068 11.685 1.00 80.81 213 ALA A N 1
ATOM 1692 C CA . ALA A 1 213 ? 1.861 3.278 12.942 1.00 80.81 213 ALA A CA 1
ATOM 1693 C C . ALA A 1 213 ? 2.769 3.910 14.011 1.00 80.81 213 ALA A C 1
ATOM 1695 O O . ALA A 1 213 ? 2.346 4.812 14.738 1.00 80.81 213 ALA A O 1
ATOM 1696 N N . GLU A 1 214 ? 4.026 3.467 14.089 1.00 80.38 214 GLU A N 1
ATOM 1697 C CA . GLU A 1 214 ? 5.039 4.026 14.982 1.00 80.38 214 GLU A CA 1
ATOM 1698 C C . GLU A 1 214 ? 5.351 5.482 14.635 1.00 80.38 214 GLU A C 1
ATOM 1700 O O . GLU A 1 214 ? 5.342 6.338 15.520 1.00 80.38 214 GLU A O 1
ATOM 1705 N N . LEU A 1 215 ? 5.549 5.786 13.353 1.00 84.88 215 LEU A N 1
ATOM 1706 C CA . LEU A 1 215 ? 5.824 7.136 12.889 1.00 84.88 215 LEU A CA 1
ATOM 1707 C C . LEU A 1 215 ? 4.647 8.070 13.180 1.00 84.88 215 LEU A C 1
ATOM 1709 O O . LEU A 1 215 ? 4.849 9.142 13.739 1.00 84.88 215 LEU A O 1
ATOM 1713 N N . ARG A 1 216 ? 3.409 7.660 12.887 1.00 88.31 216 ARG A N 1
ATOM 1714 C CA . ARG A 1 216 ? 2.203 8.446 13.211 1.00 88.31 216 ARG A CA 1
ATOM 1715 C C . ARG A 1 216 ? 2.115 8.766 14.697 1.00 88.31 216 ARG A C 1
ATOM 1717 O O . ARG A 1 216 ? 1.878 9.913 15.073 1.00 88.31 216 ARG A O 1
ATOM 1724 N N . ARG A 1 217 ? 2.357 7.763 15.545 1.00 84.81 217 ARG A N 1
ATOM 1725 C CA . ARG A 1 217 ? 2.388 7.932 17.001 1.00 84.81 217 ARG A CA 1
ATOM 1726 C C . ARG A 1 217 ? 3.488 8.905 17.425 1.00 84.81 217 ARG A C 1
ATOM 1728 O O . ARG A 1 217 ? 3.229 9.791 18.233 1.00 84.81 217 ARG A O 1
ATOM 1735 N N . MET A 1 218 ? 4.689 8.771 16.865 1.00 86.06 218 MET A N 1
ATOM 1736 C CA . MET A 1 218 ? 5.830 9.641 17.152 1.00 86.06 218 MET A CA 1
ATOM 1737 C C . MET A 1 218 ? 5.561 11.093 16.734 1.00 86.06 218 MET A C 1
ATOM 1739 O O . MET A 1 218 ? 5.846 12.015 17.497 1.00 86.06 218 MET A O 1
ATOM 1743 N N . LEU A 1 219 ? 4.978 11.309 15.552 1.00 88.81 219 LEU A N 1
ATOM 1744 C CA . LEU A 1 219 ? 4.606 12.635 15.053 1.00 88.81 219 LEU A CA 1
ATOM 1745 C C . LEU A 1 219 ? 3.579 13.299 15.971 1.00 88.81 219 LEU A C 1
ATOM 1747 O O . LEU A 1 219 ? 3.767 14.450 16.364 1.00 88.81 219 LEU A O 1
ATOM 1751 N N . TYR A 1 220 ? 2.550 12.553 16.376 1.00 88.88 220 TYR A N 1
ATOM 1752 C CA . TYR A 1 220 ? 1.545 13.025 17.325 1.00 88.88 220 TYR A CA 1
ATOM 1753 C C . TYR A 1 220 ? 2.164 13.407 18.679 1.00 88.88 220 TYR A C 1
ATOM 1755 O O . TYR A 1 220 ? 1.988 14.530 19.148 1.00 88.88 220 TYR A O 1
ATOM 1763 N N . GLN A 1 221 ? 2.971 12.519 19.270 1.00 86.81 221 GLN A N 1
ATOM 1764 C CA . GLN A 1 221 ? 3.673 12.783 20.534 1.00 86.81 221 GLN A CA 1
ATOM 1765 C C . GLN A 1 221 ? 4.599 14.004 20.443 1.00 86.81 221 GLN A C 1
ATOM 1767 O O . GLN A 1 221 ? 4.716 14.771 21.398 1.00 86.81 221 GLN A O 1
ATOM 1772 N N . THR A 1 222 ? 5.241 14.208 19.291 1.00 85.69 222 THR A N 1
ATOM 1773 C CA . THR A 1 222 ? 6.125 15.357 19.062 1.00 85.69 222 THR A CA 1
ATOM 1774 C C . THR A 1 222 ? 5.337 16.664 18.990 1.00 85.69 222 THR A C 1
ATOM 1776 O O . THR A 1 222 ? 5.789 17.669 19.539 1.00 85.69 222 THR A O 1
ATOM 1779 N N . LEU A 1 223 ? 4.164 16.667 18.349 1.00 89.44 223 LEU A N 1
ATOM 1780 C CA . LEU A 1 223 ? 3.280 17.834 18.303 1.00 89.44 223 LEU A CA 1
ATOM 1781 C C . LEU A 1 223 ? 2.726 18.189 19.684 1.00 89.44 223 LEU A C 1
ATOM 1783 O O . LEU A 1 223 ? 2.829 19.346 20.086 1.00 89.44 223 LEU A O 1
ATOM 1787 N N . ASP A 1 224 ? 2.213 17.206 20.428 1.00 87.69 224 ASP A N 1
ATOM 1788 C CA . ASP A 1 224 ? 1.732 17.408 21.802 1.00 87.69 224 ASP A CA 1
ATOM 1789 C C . ASP A 1 224 ? 2.841 17.948 22.713 1.00 87.69 224 ASP A C 1
ATOM 1791 O O . ASP A 1 224 ? 2.624 18.860 23.515 1.00 87.69 224 ASP A O 1
ATOM 1795 N N . TRP A 1 225 ? 4.062 17.432 22.559 1.00 85.62 225 TRP A N 1
ATOM 1796 C CA . TRP A 1 225 ? 5.205 17.961 23.286 1.00 85.62 225 TRP A CA 1
ATOM 1797 C C . TRP A 1 225 ? 5.507 19.414 22.911 1.00 85.62 225 TRP A C 1
ATOM 1799 O O . TRP A 1 225 ? 5.575 20.261 23.802 1.00 85.62 225 TRP A O 1
ATOM 1809 N N . LEU A 1 226 ? 5.670 19.718 21.618 1.00 84.75 226 LEU A N 1
ATOM 1810 C CA . LEU A 1 226 ? 5.943 21.076 21.134 1.00 84.75 226 LEU A CA 1
ATOM 1811 C C . LEU A 1 226 ? 4.879 22.076 21.598 1.00 84.75 226 LEU A C 1
ATOM 1813 O O . LEU A 1 226 ? 5.198 23.244 21.822 1.00 84.75 226 LEU A O 1
ATOM 1817 N N . ASP A 1 227 ? 3.639 21.615 21.751 1.00 88.12 227 ASP A N 1
ATOM 1818 C CA . ASP A 1 227 ? 2.532 22.410 22.260 1.00 88.12 227 ASP A CA 1
ATOM 1819 C C . ASP A 1 227 ? 2.712 22.767 23.741 1.00 88.12 227 ASP A C 1
ATOM 1821 O O . ASP A 1 227 ? 2.546 23.924 24.128 1.00 88.12 227 ASP A O 1
ATOM 1825 N N . SER A 1 228 ? 3.128 21.786 24.546 1.00 83.75 228 SER A N 1
ATOM 1826 C CA . SER A 1 228 ? 3.355 21.933 25.988 1.00 83.75 228 SER A CA 1
ATOM 1827 C C . SER A 1 228 ? 4.592 22.748 26.374 1.00 83.75 228 SER A C 1
ATOM 1829 O O . SER A 1 228 ? 4.696 23.178 27.525 1.00 83.75 228 SER A O 1
ATOM 1831 N N . VAL A 1 229 ? 5.547 22.953 25.455 1.00 81.69 229 VAL A N 1
ATOM 1832 C CA . VAL A 1 229 ? 6.751 23.735 25.754 1.00 81.69 229 VAL A CA 1
ATOM 1833 C C . VAL A 1 229 ? 6.328 25.190 25.952 1.00 81.69 229 VAL A C 1
ATOM 1835 O O . VAL A 1 229 ? 5.853 25.812 24.995 1.00 81.69 229 VAL A O 1
ATOM 1838 N N . PRO A 1 230 ? 6.504 25.767 27.157 1.00 72.44 230 PRO A N 1
ATOM 1839 C CA . PRO A 1 230 ? 6.186 27.166 27.367 1.00 72.44 230 PRO A CA 1
ATOM 1840 C C . PRO A 1 230 ? 7.013 27.977 26.376 1.00 72.44 230 PRO A C 1
ATOM 1842 O O . PRO A 1 230 ? 8.239 27.847 26.322 1.00 72.44 230 PRO A O 1
ATOM 1845 N N . VAL A 1 231 ? 6.331 28.780 25.555 1.00 71.50 231 VAL A N 1
ATOM 1846 C CA . VAL A 1 231 ? 6.997 29.753 24.692 1.00 71.50 231 VAL A CA 1
ATOM 1847 C C . VAL A 1 231 ? 7.834 30.592 25.638 1.00 71.50 231 VAL A C 1
ATOM 1849 O O . VAL A 1 231 ? 7.265 31.292 26.472 1.00 71.50 231 VAL A O 1
ATOM 1852 N N . ALA A 1 232 ? 9.160 30.445 25.573 1.00 59.81 232 ALA A N 1
ATOM 1853 C CA . ALA A 1 232 ? 10.059 31.259 26.365 1.00 59.81 232 ALA A CA 1
ATOM 1854 C C . ALA A 1 232 ? 9.700 32.702 26.032 1.00 59.81 232 ALA A C 1
ATOM 1856 O O . ALA A 1 232 ? 9.950 33.168 24.918 1.00 59.81 232 ALA A O 1
ATOM 1857 N N . THR A 1 233 ? 9.003 33.360 26.955 1.00 48.94 233 THR A N 1
ATOM 1858 C CA . THR A 1 233 ? 8.676 34.767 26.857 1.00 48.94 233 THR A CA 1
ATOM 1859 C C . THR A 1 233 ? 10.024 35.435 26.727 1.00 48.94 233 THR A C 1
ATOM 1861 O O . THR A 1 233 ? 10.829 35.384 27.658 1.00 48.94 233 THR A O 1
ATOM 1864 N N . SER A 1 234 ? 10.312 35.940 25.523 1.00 44.69 234 SER A N 1
ATOM 1865 C CA . SER A 1 234 ? 11.525 36.701 25.258 1.00 44.69 234 SER A CA 1
ATOM 1866 C C . SER A 1 234 ? 11.684 37.667 26.426 1.00 44.69 234 SER A C 1
ATOM 1868 O O . SER A 1 234 ? 10.689 38.330 26.745 1.00 44.69 234 SER A O 1
ATOM 1870 N N . PRO A 1 235 ? 12.843 37.702 27.116 1.00 48.94 235 PRO A N 1
ATOM 1871 C CA . PRO A 1 235 ? 13.026 38.628 28.218 1.00 48.94 235 PRO A CA 1
ATOM 1872 C C . PRO A 1 235 ? 12.646 39.994 27.673 1.00 48.94 235 PRO A C 1
ATOM 1874 O O . PRO A 1 235 ? 13.173 40.408 26.635 1.00 48.94 235 PRO A O 1
ATOM 1877 N N . ALA A 1 236 ? 11.627 40.600 28.284 1.00 50.31 236 ALA A N 1
ATOM 1878 C CA . ALA A 1 236 ? 11.191 41.929 27.925 1.00 50.31 236 ALA A CA 1
ATOM 1879 C C . ALA A 1 236 ? 12.456 42.779 27.933 1.00 50.31 236 ALA A C 1
ATOM 1881 O O . ALA A 1 236 ? 13.108 42.901 28.969 1.00 50.31 236 ALA A O 1
ATOM 1882 N N . SER A 1 237 ? 12.860 43.254 26.755 1.00 48.22 237 SER A N 1
ATOM 1883 C CA . SER A 1 237 ? 13.894 44.266 26.662 1.00 48.22 237 SER A CA 1
ATOM 1884 C C . SER A 1 237 ? 13.343 45.424 27.477 1.00 48.22 237 SER A C 1
ATOM 1886 O O . SER A 1 237 ? 12.375 46.052 27.054 1.00 48.22 237 SER A O 1
ATOM 1888 N N . GLU A 1 238 ? 13.862 45.605 28.692 1.00 47.38 238 GLU A N 1
ATOM 1889 C CA . GLU A 1 238 ? 13.578 46.754 29.536 1.00 47.38 238 GLU A CA 1
ATOM 1890 C C . GLU A 1 238 ? 14.005 47.981 28.733 1.00 47.38 238 GLU A C 1
ATOM 1892 O O . GLU A 1 238 ? 15.172 48.364 28.688 1.00 47.38 238 GLU A O 1
ATOM 1897 N N . GLU A 1 239 ? 13.053 48.545 27.997 1.00 49.66 239 GLU A N 1
ATOM 1898 C CA . GLU A 1 239 ? 13.197 49.827 27.345 1.00 49.66 239 GLU A CA 1
ATOM 1899 C C . GLU A 1 239 ? 13.172 50.865 28.467 1.00 49.66 239 GLU A C 1
ATOM 1901 O O . GLU A 1 239 ? 12.123 51.279 28.970 1.00 49.66 239 GLU A O 1
ATOM 1906 N N . SER A 1 240 ? 14.376 51.185 28.942 1.00 47.84 240 SER A N 1
ATOM 1907 C CA . SER A 1 240 ? 14.676 52.209 29.930 1.00 47.84 240 SER A CA 1
ATOM 1908 C C . SER A 1 240 ? 13.947 53.503 29.583 1.00 47.84 240 SER A C 1
ATOM 1910 O O . SER A 1 240 ? 14.388 54.298 28.757 1.00 47.84 240 SER A O 1
ATOM 1912 N N . THR A 1 241 ? 12.817 53.725 30.248 1.00 49.44 241 THR A N 1
ATOM 1913 C CA . THR A 1 241 ? 12.106 54.999 30.241 1.00 49.44 241 THR A CA 1
ATOM 1914 C C . THR A 1 241 ? 12.875 55.967 31.139 1.00 49.44 241 THR A C 1
ATOM 1916 O O . THR A 1 241 ? 12.513 56.189 32.297 1.00 49.44 241 THR A O 1
ATOM 1919 N N . GLU A 1 242 ? 13.966 56.540 30.630 1.00 50.91 242 GLU A N 1
ATOM 1920 C CA . GLU A 1 242 ? 14.571 57.710 31.259 1.00 50.91 242 GLU A CA 1
ATOM 1921 C C . GLU A 1 242 ? 13.784 58.967 30.890 1.00 50.91 242 GLU A C 1
ATOM 1923 O O . GLU A 1 242 ? 13.707 59.421 29.749 1.00 50.91 242 GLU A O 1
ATOM 1928 N N . ARG A 1 243 ? 13.171 59.520 31.935 1.00 51.91 243 ARG A N 1
ATOM 1929 C CA . ARG A 1 243 ? 12.557 60.840 31.996 1.00 51.91 243 ARG A CA 1
ATOM 1930 C C . ARG A 1 243 ? 13.560 61.915 31.570 1.00 51.91 243 ARG A C 1
ATOM 1932 O O . ARG A 1 243 ? 14.551 62.121 32.262 1.00 51.91 243 ARG A O 1
ATOM 1939 N N . PHE A 1 244 ? 13.208 62.717 30.571 1.00 48.47 244 PHE A N 1
ATOM 1940 C CA . PHE A 1 244 ? 13.681 64.097 30.482 1.00 48.47 244 PHE A CA 1
ATOM 1941 C C . PHE A 1 244 ? 12.502 65.038 30.234 1.00 48.47 244 PHE A C 1
ATOM 1943 O O . PHE A 1 244 ? 11.879 65.044 29.177 1.00 48.47 244 PHE A O 1
ATOM 1950 N N . SER A 1 245 ? 12.202 65.836 31.257 1.00 47.84 245 SER A N 1
ATOM 1951 C CA . SER A 1 245 ? 11.315 66.993 31.185 1.00 47.84 245 SER A CA 1
ATOM 1952 C C . SER A 1 245 ? 12.119 68.217 30.758 1.00 47.84 245 SER A C 1
ATOM 1954 O O . SER A 1 245 ? 13.110 68.523 31.422 1.00 47.84 245 SER A O 1
ATOM 1956 N N . SER A 1 246 ? 11.666 68.951 29.733 1.00 41.09 246 SER A N 1
ATOM 1957 C CA . SER A 1 246 ? 11.713 70.429 29.628 1.00 41.09 246 SER A CA 1
ATOM 1958 C C . SER A 1 246 ? 11.135 70.938 28.287 1.00 41.09 246 SER A C 1
ATOM 1960 O O . SER A 1 246 ? 10.992 70.144 27.361 1.00 41.09 246 SER A O 1
ATOM 1962 N N . PRO A 1 247 ? 10.718 72.221 28.191 1.00 50.62 247 PRO A N 1
ATOM 1963 C CA . PRO A 1 247 ? 9.553 72.642 27.404 1.00 50.62 247 PRO A CA 1
ATOM 1964 C C . PRO A 1 247 ? 9.854 73.363 26.070 1.00 50.62 247 PRO A C 1
ATOM 1966 O O . PRO A 1 247 ? 10.919 73.943 25.911 1.00 50.62 247 PRO A O 1
ATOM 1969 N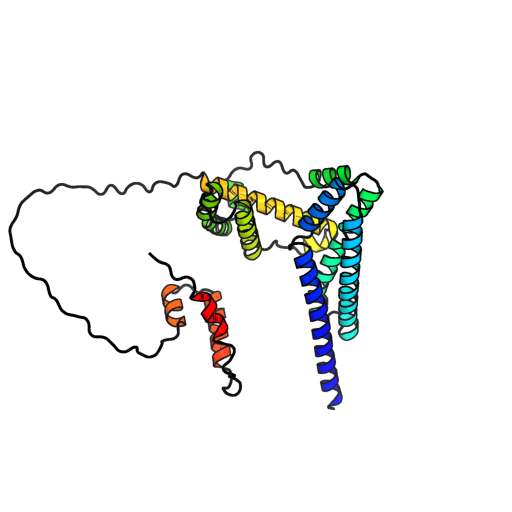 N . LEU A 1 248 ? 8.847 73.316 25.170 1.00 44.94 248 LEU A N 1
ATOM 1970 C CA . LEU A 1 248 ? 8.369 74.258 24.115 1.00 44.94 248 LEU A CA 1
ATOM 1971 C C . LEU A 1 248 ? 9.296 75.417 23.649 1.00 44.94 248 LEU A C 1
ATOM 1973 O O . LEU A 1 248 ? 9.886 76.078 24.498 1.00 44.94 248 LEU A O 1
ATOM 1977 N N . PRO A 1 249 ? 9.283 75.824 22.348 1.00 52.00 249 PRO A N 1
ATOM 1978 C CA . PRO A 1 249 ? 8.030 76.225 21.684 1.00 52.00 249 PRO A CA 1
ATOM 1979 C C . PRO A 1 249 ? 7.895 76.001 20.155 1.00 52.00 249 PRO A C 1
ATOM 1981 O O . PRO A 1 249 ? 8.864 75.858 19.424 1.00 52.00 249 PRO A O 1
ATOM 1984 N N . SER A 1 250 ? 6.631 76.055 19.705 1.00 46.09 250 SER A N 1
ATOM 1985 C CA . SER A 1 250 ? 6.120 76.701 18.476 1.00 46.09 250 SER A CA 1
ATOM 1986 C C . SER A 1 250 ? 6.959 76.640 17.191 1.00 46.09 250 SER A C 1
ATOM 1988 O O . SER A 1 250 ? 7.949 77.359 17.094 1.00 46.09 250 SER A O 1
ATOM 1990 N N . SER A 1 251 ? 6.436 75.967 16.152 1.00 35.03 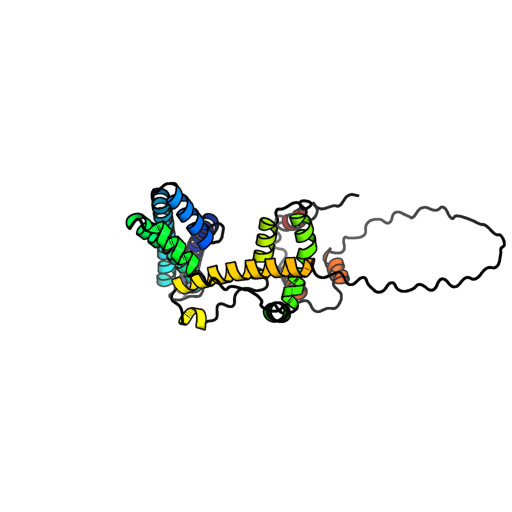251 SER A N 1
ATOM 1991 C CA . SER A 1 251 ? 6.218 76.507 14.785 1.00 35.03 251 SER A CA 1
ATOM 1992 C C . SER A 1 251 ? 5.642 75.426 13.847 1.00 35.03 251 SER A C 1
ATOM 1994 O O . SER A 1 251 ? 6.302 74.430 13.575 1.00 35.03 251 SER A O 1
ATOM 1996 N N . SER A 1 252 ? 4.434 75.637 13.312 1.00 45.75 252 SER A N 1
ATOM 1997 C CA . SER A 1 252 ? 3.987 75.085 12.007 1.00 45.75 252 SER A CA 1
ATOM 1998 C C . SER A 1 252 ? 4.844 75.712 10.881 1.00 45.75 252 SER A C 1
ATOM 2000 O O . SER A 1 252 ? 5.363 76.800 11.154 1.00 45.75 252 SER A O 1
ATOM 2002 N N . PRO A 1 253 ? 4.995 75.189 9.630 1.00 53.03 253 PRO A N 1
ATOM 2003 C CA . PRO A 1 253 ? 3.956 74.633 8.727 1.00 53.03 253 PRO A CA 1
ATOM 2004 C C . PRO A 1 253 ? 4.531 73.547 7.747 1.00 53.03 253 PRO A C 1
ATOM 2006 O O . PRO A 1 253 ? 5.500 72.891 8.108 1.00 53.03 253 PRO A O 1
ATOM 2009 N N . PRO A 1 254 ? 4.092 73.411 6.473 1.00 57.94 254 PRO A N 1
ATOM 2010 C CA . PRO A 1 254 ? 2.804 72.960 5.937 1.00 57.94 254 PRO A CA 1
ATOM 2011 C C . PRO A 1 254 ? 2.899 71.613 5.167 1.00 57.94 254 PRO A C 1
ATOM 2013 O O . PRO A 1 254 ? 3.972 71.132 4.813 1.00 57.94 254 PRO A O 1
ATOM 2016 N N . LEU A 1 255 ? 1.733 71.046 4.842 1.00 53.09 255 LEU A N 1
ATOM 2017 C CA . LEU A 1 255 ? 1.531 70.006 3.821 1.00 53.09 255 LEU A CA 1
ATOM 2018 C C . LEU A 1 255 ? 2.152 70.385 2.461 1.00 53.09 255 LEU A C 1
ATOM 2020 O O . LEU A 1 255 ? 2.003 71.533 2.035 1.00 53.09 255 LEU A O 1
ATOM 2024 N N . PRO A 1 256 ? 2.640 69.400 1.689 1.00 48.75 256 PRO A N 1
ATOM 2025 C CA . PRO A 1 256 ? 2.546 69.453 0.243 1.00 48.75 256 PRO A CA 1
ATOM 2026 C C . PRO A 1 256 ? 1.550 68.411 -0.269 1.00 48.75 256 PRO A C 1
ATOM 2028 O O . PRO A 1 256 ? 1.783 67.204 -0.268 1.00 48.75 256 PRO A O 1
ATOM 2031 N N . SER A 1 257 ? 0.435 68.937 -0.762 1.00 48.72 257 SER A N 1
ATOM 2032 C CA . SER A 1 257 ? -0.422 68.305 -1.753 1.00 48.72 257 SER A CA 1
ATOM 2033 C C . SER A 1 257 ? 0.327 68.267 -3.087 1.00 48.72 257 SER A C 1
ATOM 2035 O O . SER A 1 257 ? 0.661 69.327 -3.615 1.00 48.72 257 SER A O 1
ATOM 2037 N N . SER A 1 258 ? 0.567 67.087 -3.662 1.00 48.09 258 SER A N 1
ATOM 2038 C CA . SER A 1 258 ? 0.640 66.911 -5.120 1.00 48.09 258 SER A CA 1
ATOM 2039 C C . SER A 1 258 ? 0.518 65.434 -5.521 1.00 48.09 258 SER A C 1
ATOM 2041 O O . SER A 1 258 ? 0.996 64.566 -4.790 1.00 48.09 258 SER A O 1
ATOM 2043 N N . PRO A 1 259 ? -0.130 65.142 -6.664 1.00 54.16 259 PRO A N 1
ATOM 2044 C CA . PRO A 1 259 ? -0.400 63.789 -7.129 1.00 54.16 259 PRO A CA 1
ATOM 2045 C C . PRO A 1 259 ? 0.804 63.196 -7.871 1.00 54.16 259 PRO A C 1
ATOM 2047 O O . PRO A 1 259 ? 1.477 63.881 -8.642 1.00 54.16 259 PRO A O 1
ATOM 2050 N N . LEU A 1 260 ? 1.054 61.904 -7.653 1.00 46.75 260 LEU A N 1
ATOM 2051 C CA . LEU A 1 260 ? 2.041 61.133 -8.409 1.00 46.75 260 LEU A CA 1
ATOM 2052 C C . LEU A 1 260 ? 1.616 61.009 -9.888 1.00 46.75 260 LEU A C 1
ATOM 2054 O O . LEU A 1 260 ? 0.431 60.804 -10.165 1.00 46.75 260 LEU A O 1
ATOM 2058 N N . PRO A 1 261 ? 2.555 61.098 -10.846 1.00 48.62 261 PRO A N 1
ATOM 2059 C CA . PRO A 1 261 ? 2.269 60.890 -12.258 1.00 48.62 261 PRO A CA 1
ATOM 2060 C C . PRO A 1 261 ? 2.059 59.400 -12.553 1.00 48.62 261 PRO A C 1
ATOM 2062 O O . PRO A 1 261 ? 2.858 58.554 -12.148 1.00 48.62 261 PRO A O 1
ATOM 2065 N N . MET A 1 262 ? 1.005 59.081 -13.309 1.00 48.56 262 MET A N 1
ATOM 2066 C CA . MET A 1 262 ? 0.840 57.758 -13.908 1.00 48.56 262 MET A CA 1
ATOM 2067 C C . MET A 1 262 ? 2.009 57.485 -14.856 1.00 48.56 262 MET A C 1
ATOM 2069 O O . MET A 1 262 ? 2.169 58.147 -15.881 1.00 48.56 262 MET A O 1
ATOM 2073 N N . THR A 1 263 ? 2.826 56.500 -14.502 1.00 45.81 263 THR A N 1
ATOM 2074 C CA . THR A 1 263 ? 3.817 55.899 -15.395 1.00 45.81 263 THR A CA 1
ATOM 2075 C C . THR A 1 263 ? 3.110 54.823 -16.228 1.00 45.81 263 THR A C 1
ATOM 2077 O O . THR A 1 263 ? 2.342 54.043 -15.660 1.00 45.81 263 THR A O 1
ATOM 2080 N N . PRO A 1 264 ? 3.315 54.753 -17.555 1.00 46.44 264 PRO A N 1
ATOM 2081 C CA . PRO A 1 264 ? 2.767 53.665 -18.358 1.00 46.44 264 PRO A CA 1
ATOM 2082 C C . PRO A 1 264 ? 3.452 52.342 -17.974 1.00 46.44 264 PRO A C 1
ATOM 2084 O O . PRO A 1 264 ? 4.642 52.356 -17.640 1.00 46.44 264 PRO A O 1
ATOM 2087 N N . PRO A 1 265 ? 2.746 51.198 -18.014 1.00 43.66 265 PRO A N 1
ATOM 2088 C CA . PRO A 1 265 ? 3.360 49.913 -17.717 1.00 43.66 265 PRO A CA 1
ATOM 2089 C C . PRO A 1 265 ? 4.446 49.620 -18.758 1.00 43.66 265 PRO A C 1
ATOM 2091 O O . PRO A 1 265 ? 4.177 49.505 -19.953 1.00 43.66 265 PRO A O 1
ATOM 2094 N N . GLY A 1 266 ? 5.691 49.542 -18.286 1.00 44.47 266 GLY A N 1
ATOM 2095 C CA . GLY A 1 266 ? 6.810 49.016 -19.059 1.00 44.47 266 GLY A CA 1
ATOM 2096 C C . GLY A 1 266 ? 6.651 47.513 -19.321 1.00 44.47 266 GLY A C 1
ATOM 2097 O O . GLY A 1 266 ? 5.795 46.865 -18.714 1.00 44.47 266 GLY A O 1
ATOM 2098 N N . PRO A 1 267 ? 7.469 46.947 -20.223 1.00 43.66 267 PRO A N 1
ATOM 2099 C CA . PRO A 1 267 ? 7.359 45.552 -20.625 1.00 43.66 267 PRO A CA 1
ATOM 2100 C C . PRO A 1 267 ? 7.518 44.637 -19.411 1.00 43.66 267 PRO A C 1
ATOM 2102 O O . PRO A 1 267 ? 8.399 44.842 -18.572 1.00 43.66 267 PRO A O 1
ATOM 2105 N N . VAL A 1 268 ? 6.631 43.646 -19.326 1.00 45.09 268 VAL A N 1
ATOM 2106 C CA . VAL A 1 268 ? 6.568 42.645 -18.260 1.00 45.09 268 VAL A CA 1
ATOM 2107 C C . VAL A 1 268 ? 7.928 41.957 -18.154 1.00 45.09 268 VAL A C 1
ATOM 2109 O O . VAL A 1 268 ? 8.261 41.081 -18.946 1.00 45.09 268 VAL A O 1
ATOM 2112 N N . ARG A 1 269 ? 8.738 42.371 -17.174 1.00 43.12 269 ARG A N 1
ATOM 2113 C CA . ARG A 1 269 ? 9.873 41.570 -16.714 1.00 43.12 269 ARG A CA 1
ATOM 2114 C C . ARG A 1 269 ? 9.305 40.252 -16.199 1.00 43.12 269 ARG A C 1
ATOM 2116 O O . ARG A 1 269 ? 8.394 40.260 -15.370 1.00 43.12 269 ARG A O 1
ATOM 2123 N N . SER A 1 270 ? 9.831 39.147 -16.718 1.00 55.75 270 SER A N 1
ATOM 2124 C CA . SER A 1 270 ? 9.455 37.784 -16.350 1.00 55.75 270 SER A CA 1
ATOM 2125 C C . SER A 1 270 ? 9.383 37.630 -14.831 1.00 55.75 270 SER A C 1
ATOM 2127 O O . SER A 1 270 ? 10.323 37.991 -14.119 1.00 55.75 270 SER A O 1
ATOM 2129 N N . SER A 1 271 ? 8.274 37.060 -14.357 1.00 55.97 271 SER A N 1
ATOM 2130 C CA . SER A 1 271 ? 7.961 36.751 -12.952 1.00 55.97 271 SER A CA 1
ATOM 2131 C C . SER A 1 271 ? 9.135 36.128 -12.170 1.00 55.97 271 SER A C 1
ATOM 2133 O O . SER A 1 271 ? 9.276 36.362 -10.971 1.00 55.97 271 SER A O 1
ATOM 2135 N N . TRP A 1 272 ? 10.044 35.440 -12.865 1.00 51.25 272 TRP A N 1
ATOM 2136 C CA . TRP A 1 272 ? 11.195 34.751 -12.293 1.00 51.25 272 TRP A CA 1
ATOM 2137 C C . TRP A 1 272 ? 12.243 35.652 -11.621 1.00 51.25 272 TRP A C 1
ATOM 2139 O O . TRP A 1 272 ? 12.778 35.293 -10.574 1.00 51.25 272 TRP A O 1
ATOM 2149 N N . SER A 1 273 ? 12.495 36.864 -12.132 1.00 52.69 273 SER A N 1
ATOM 2150 C CA . SER A 1 273 ? 13.509 37.751 -11.533 1.00 52.69 273 SER A CA 1
ATOM 2151 C C . SER A 1 273 ? 13.126 38.196 -10.113 1.00 52.69 273 SER A C 1
ATOM 2153 O O . SER A 1 273 ? 13.992 38.315 -9.257 1.00 52.69 273 SER A O 1
ATOM 2155 N N . ARG A 1 274 ? 11.822 38.348 -9.830 1.00 53.62 274 ARG A N 1
ATOM 2156 C CA . ARG A 1 274 ? 11.306 38.657 -8.482 1.00 53.62 274 ARG A CA 1
ATOM 2157 C C . ARG A 1 274 ? 11.409 37.483 -7.511 1.00 53.62 274 ARG A C 1
ATOM 2159 O O . ARG A 1 274 ? 11.525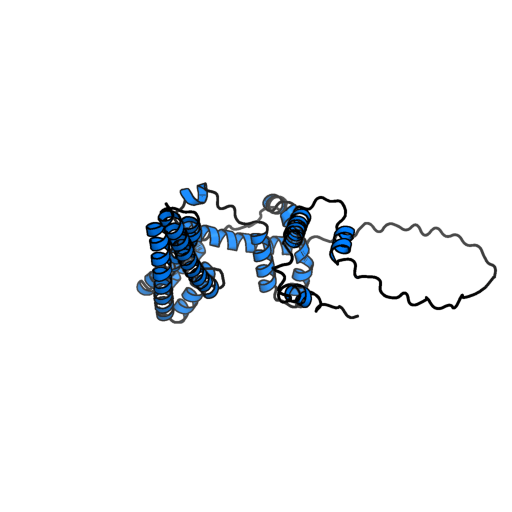 37.702 -6.311 1.00 53.62 274 ARG A O 1
ATOM 2166 N N . VAL A 1 275 ? 11.319 36.251 -8.009 1.00 53.25 275 VAL A N 1
ATOM 2167 C CA . VAL A 1 275 ? 11.468 35.044 -7.182 1.00 53.25 275 VAL A CA 1
ATOM 2168 C C . VAL A 1 275 ? 12.930 34.883 -6.762 1.00 53.25 275 VAL A C 1
ATOM 2170 O O . VAL A 1 275 ? 13.196 34.615 -5.593 1.00 53.25 275 VAL A O 1
ATOM 2173 N N . ARG A 1 276 ? 13.869 35.159 -7.679 1.00 51.94 276 ARG A N 1
ATOM 2174 C CA . ARG A 1 276 ? 15.313 35.180 -7.405 1.00 51.94 276 ARG A CA 1
ATOM 2175 C C . ARG A 1 276 ? 15.690 36.227 -6.347 1.00 51.94 276 ARG A C 1
ATOM 2177 O O . ARG A 1 276 ? 16.379 35.891 -5.390 1.00 51.94 276 ARG A O 1
ATOM 2184 N N . ASP A 1 277 ? 15.166 37.449 -6.460 1.00 59.41 277 ASP A N 1
ATOM 2185 C CA . ASP A 1 277 ? 15.456 38.540 -5.511 1.00 59.41 277 ASP A CA 1
ATOM 2186 C C . ASP A 1 277 ? 14.953 38.251 -4.077 1.00 59.41 277 ASP A C 1
ATOM 2188 O O . ASP A 1 277 ? 15.521 38.752 -3.108 1.00 59.41 277 ASP A O 1
ATOM 2192 N N . ASN A 1 278 ? 13.915 37.419 -3.920 1.00 51.59 278 ASN A N 1
ATOM 2193 C CA . ASN A 1 278 ? 13.339 37.064 -2.615 1.00 51.59 278 ASN A CA 1
ATOM 2194 C C . ASN A 1 278 ? 14.010 35.859 -1.933 1.00 51.59 278 ASN A C 1
ATOM 2196 O O . ASN A 1 278 ? 13.816 35.662 -0.733 1.00 51.59 278 ASN A O 1
ATOM 2200 N N . LEU A 1 279 ? 14.768 35.038 -2.668 1.00 48.97 279 LEU A N 1
ATOM 2201 C CA . LEU A 1 279 ? 15.388 33.818 -2.132 1.00 48.97 279 LEU A CA 1
ATOM 2202 C C . LEU A 1 279 ? 16.805 34.042 -1.576 1.00 48.97 279 LEU A C 1
ATOM 2204 O O . LEU A 1 279 ? 17.274 33.219 -0.789 1.00 48.97 279 LEU A O 1
ATOM 2208 N N . GLY A 1 280 ? 17.442 35.172 -1.902 1.00 53.12 280 GLY A N 1
ATOM 2209 C CA . GLY A 1 280 ? 18.807 35.502 -1.477 1.00 53.12 280 GLY A CA 1
ATOM 2210 C C . GLY A 1 280 ? 19.878 34.568 -2.065 1.00 53.12 280 GLY A C 1
ATOM 2211 O O . GLY A 1 280 ? 19.568 33.523 -2.631 1.00 53.12 280 GLY A O 1
ATOM 2212 N N . ASP A 1 281 ? 21.155 34.938 -1.916 1.00 47.47 281 ASP A N 1
ATOM 2213 C CA . ASP A 1 281 ? 22.324 34.243 -2.499 1.00 47.47 281 ASP A CA 1
ATOM 2214 C C . ASP A 1 281 ? 22.677 32.904 -1.809 1.00 47.47 281 ASP A C 1
ATOM 2216 O O . ASP A 1 281 ? 23.847 32.588 -1.575 1.00 47.47 281 ASP A O 1
ATOM 2220 N N . VAL A 1 282 ? 21.682 32.096 -1.436 1.00 43.12 282 VAL A N 1
ATOM 2221 C CA . VAL A 1 282 ? 21.921 30.746 -0.912 1.00 43.12 282 VAL A CA 1
ATOM 2222 C C . VAL A 1 282 ? 21.760 29.746 -2.058 1.00 43.12 282 VAL A C 1
ATOM 2224 O O . VAL A 1 282 ? 20.666 29.663 -2.619 1.00 43.12 282 VAL A O 1
ATOM 2227 N N . PRO A 1 283 ? 22.799 28.964 -2.409 1.00 46.03 283 PRO A N 1
ATOM 2228 C CA . PRO A 1 283 ? 22.690 27.957 -3.456 1.00 46.03 283 PRO A CA 1
ATOM 2229 C C . PRO A 1 283 ? 21.626 26.932 -3.060 1.00 46.03 283 PRO A C 1
ATOM 2231 O O . PRO A 1 283 ? 21.772 26.192 -2.084 1.00 46.03 283 PRO A O 1
ATOM 2234 N N . ASN A 1 284 ? 20.520 26.946 -3.799 1.00 62.28 284 ASN A N 1
ATOM 2235 C CA . ASN A 1 284 ? 19.396 26.045 -3.619 1.00 62.28 284 ASN A CA 1
ATOM 2236 C C . ASN A 1 284 ? 19.324 25.132 -4.854 1.00 62.28 284 ASN A C 1
ATOM 2238 O O . ASN A 1 284 ? 19.075 25.642 -5.948 1.00 62.28 284 ASN A O 1
ATOM 2242 N N . PRO A 1 285 ? 19.489 23.805 -4.707 1.00 51.09 285 PRO A N 1
ATOM 2243 C CA . PRO A 1 285 ? 19.436 22.865 -5.830 1.00 51.09 285 PRO A CA 1
ATOM 2244 C C . PRO A 1 285 ? 18.082 22.871 -6.560 1.00 51.09 285 PRO A C 1
ATOM 2246 O O . PRO A 1 285 ? 18.002 22.484 -7.722 1.00 51.09 285 PRO A O 1
ATOM 2249 N N . LEU A 1 286 ? 17.019 23.371 -5.920 1.00 46.16 286 LEU A N 1
ATOM 2250 C CA . LEU A 1 286 ? 15.729 23.600 -6.568 1.00 46.16 286 LEU A CA 1
ATOM 2251 C C . LEU A 1 286 ? 15.780 24.771 -7.567 1.00 46.16 286 LEU A C 1
ATOM 2253 O O . LEU A 1 286 ? 15.142 24.709 -8.613 1.00 46.16 286 LEU A O 1
ATOM 2257 N N . CYS A 1 287 ? 16.545 25.826 -7.270 1.00 57.09 287 CYS A N 1
ATOM 2258 C CA . CYS A 1 287 ? 16.719 26.961 -8.179 1.00 57.09 287 CYS A CA 1
ATOM 2259 C C . CYS A 1 287 ? 17.539 26.557 -9.406 1.00 57.09 287 CYS A C 1
ATOM 2261 O O . CYS A 1 287 ? 17.147 26.894 -10.516 1.00 57.09 287 CYS A O 1
ATOM 2263 N N . GLU A 1 288 ? 18.607 25.775 -9.217 1.00 62.81 288 GLU A N 1
ATOM 2264 C CA . GLU A 1 288 ? 19.427 25.250 -10.319 1.00 62.81 288 GLU A CA 1
ATOM 2265 C C . GLU A 1 288 ? 18.620 24.316 -11.235 1.00 62.81 288 GLU A C 1
ATOM 2267 O O . GLU A 1 288 ? 18.734 24.383 -12.457 1.00 62.81 288 GLU A O 1
ATOM 2272 N N . TRP A 1 289 ? 17.744 23.484 -10.661 1.00 63.25 289 TRP A N 1
ATOM 2273 C CA . TRP A 1 289 ? 16.864 22.606 -11.435 1.00 63.25 289 TRP A CA 1
ATOM 2274 C C . TRP A 1 289 ? 15.809 23.382 -12.241 1.00 63.25 289 TRP A C 1
ATOM 2276 O O . TRP A 1 289 ? 15.585 23.083 -13.414 1.00 63.25 289 TRP A O 1
ATOM 2286 N N . ILE A 1 290 ? 15.194 24.412 -11.647 1.00 52.56 290 ILE A N 1
ATOM 2287 C CA . ILE A 1 290 ? 14.220 25.262 -12.350 1.00 52.56 290 ILE A CA 1
ATOM 2288 C C . ILE A 1 290 ? 14.910 26.087 -13.445 1.00 52.56 290 ILE A C 1
ATOM 2290 O O . ILE A 1 290 ? 14.371 26.204 -14.544 1.00 52.56 290 ILE A O 1
ATOM 2294 N N . GLU A 1 291 ? 16.106 26.622 -13.192 1.00 65.69 291 GLU A N 1
ATOM 2295 C CA . GLU A 1 291 ? 16.889 27.342 -14.204 1.00 65.69 291 GLU A CA 1
ATOM 2296 C C . GLU A 1 291 ? 17.283 26.427 -15.369 1.00 65.69 291 GLU A C 1
ATOM 2298 O O . GLU A 1 291 ? 17.062 26.796 -16.521 1.00 65.69 291 GLU A O 1
ATOM 2303 N N . SER A 1 292 ? 17.720 25.196 -15.086 1.00 65.62 292 SER A N 1
ATOM 2304 C CA . SER A 1 292 ? 18.000 24.189 -16.117 1.00 65.62 292 SER A CA 1
ATOM 2305 C C . SER A 1 292 ? 16.773 23.873 -16.979 1.00 65.62 292 SER A C 1
ATOM 2307 O O . SER A 1 292 ? 16.910 23.700 -18.188 1.00 65.62 292 SER A O 1
ATOM 2309 N N . MET A 1 293 ? 15.573 23.812 -16.392 1.00 60.06 293 MET A N 1
ATOM 2310 C CA . MET A 1 293 ? 14.337 23.585 -17.149 1.00 60.06 293 MET A CA 1
ATOM 2311 C C . MET A 1 293 ? 13.965 24.766 -18.053 1.00 60.06 293 MET A C 1
ATOM 2313 O O . MET A 1 293 ? 13.478 24.560 -19.166 1.00 60.06 293 MET A O 1
ATOM 2317 N N . TYR A 1 294 ? 14.170 26.000 -17.587 1.00 62.62 294 TYR A N 1
ATOM 2318 C CA . TYR A 1 294 ? 13.898 27.197 -18.386 1.00 62.62 294 TYR A CA 1
ATOM 2319 C C . TYR A 1 294 ? 14.892 27.347 -19.542 1.00 62.62 294 TYR A C 1
ATOM 2321 O O . TYR A 1 294 ? 14.471 27.639 -20.659 1.00 62.62 294 TYR A O 1
ATOM 2329 N N . GLU A 1 295 ? 16.180 27.086 -19.310 1.00 71.25 295 GLU A N 1
ATOM 2330 C CA . GLU A 1 295 ? 17.201 27.100 -20.365 1.00 71.25 295 GLU A CA 1
ATOM 2331 C C . GLU A 1 295 ? 16.935 26.024 -21.428 1.00 71.25 295 GLU A C 1
ATOM 2333 O O . GLU A 1 295 ? 17.053 26.284 -22.628 1.00 71.25 295 GLU A O 1
ATOM 2338 N N . GLU A 1 296 ? 16.491 24.833 -21.016 1.00 61.16 296 GLU A N 1
ATOM 2339 C CA . GLU A 1 296 ? 16.112 23.760 -21.937 1.00 61.16 296 GLU A CA 1
ATOM 2340 C C . GLU A 1 296 ? 14.888 24.147 -22.789 1.00 61.16 296 GLU A C 1
ATOM 2342 O O . GLU A 1 296 ? 14.882 23.910 -24.000 1.00 61.16 296 GLU A O 1
ATOM 2347 N N . LEU A 1 297 ? 13.897 24.827 -22.201 1.00 53.31 297 LEU A N 1
ATOM 2348 C CA . LEU A 1 297 ? 12.710 25.339 -22.901 1.00 53.31 297 LEU A CA 1
ATOM 2349 C C . LEU A 1 297 ? 13.013 26.508 -23.852 1.00 53.31 297 LEU A C 1
ATOM 2351 O O . LEU A 1 297 ? 12.393 26.609 -24.914 1.00 53.31 297 LEU A O 1
ATOM 2355 N N . GLU A 1 298 ? 13.953 27.387 -23.504 1.00 63.25 298 GLU A N 1
ATOM 2356 C CA . GLU A 1 298 ? 14.398 28.481 -24.377 1.00 63.25 298 GLU A CA 1
ATOM 2357 C C . GLU A 1 298 ? 15.301 27.995 -25.519 1.00 63.25 298 GLU A C 1
ATOM 2359 O O . GLU A 1 298 ? 15.332 28.617 -26.581 1.00 63.25 298 GLU A O 1
ATOM 2364 N N . SER A 1 299 ? 15.983 26.858 -25.345 1.00 63.09 299 SER A N 1
ATOM 2365 C CA . SER A 1 299 ? 16.867 26.270 -26.360 1.00 63.09 299 SER A CA 1
ATOM 2366 C C . SER A 1 299 ? 16.143 25.548 -27.508 1.00 63.09 299 SER A C 1
ATOM 2368 O O . SER A 1 299 ? 16.779 25.172 -28.498 1.00 63.09 299 SER A O 1
ATOM 2370 N N . GLN A 1 300 ? 14.822 25.348 -27.414 1.00 62.06 300 GLN A N 1
ATOM 2371 C CA . GLN A 1 300 ? 14.064 24.655 -28.456 1.00 62.06 300 GLN A CA 1
ATOM 2372 C C . GLN A 1 300 ? 13.787 25.556 -29.677 1.00 62.06 300 GLN A C 1
ATOM 2374 O O . GLN A 1 300 ? 13.386 26.711 -29.522 1.00 62.06 300 GLN A O 1
ATOM 2379 N N . PRO A 1 301 ? 13.953 25.041 -30.913 1.00 60.00 301 PRO A N 1
ATOM 2380 C CA . PRO A 1 301 ? 13.715 25.810 -32.131 1.00 60.00 301 PRO A CA 1
ATOM 2381 C C . PRO A 1 301 ? 12.235 26.197 -32.284 1.00 60.00 301 PRO A C 1
ATOM 2383 O O . PRO A 1 301 ? 11.337 25.384 -32.070 1.00 60.00 301 PRO A O 1
ATOM 2386 N N . GLU A 1 302 ? 11.985 27.433 -32.728 1.00 49.19 302 GLU A N 1
ATOM 2387 C CA . GLU A 1 302 ? 10.656 28.073 -32.792 1.00 49.19 302 GLU A CA 1
ATOM 2388 C C . GLU A 1 302 ? 9.594 27.325 -33.619 1.00 49.19 302 GLU A C 1
ATOM 2390 O O . GLU A 1 302 ? 8.407 27.611 -33.493 1.00 49.19 302 GLU A O 1
ATOM 2395 N N . SER A 1 303 ? 9.967 26.327 -34.424 1.00 41.91 303 SER A N 1
ATOM 2396 C CA . SER A 1 303 ? 9.030 25.576 -35.268 1.00 41.91 303 SER A CA 1
ATOM 2397 C C . SER A 1 303 ? 8.128 24.583 -34.513 1.00 41.91 303 SER A C 1
ATOM 2399 O O . SER A 1 303 ? 7.447 23.794 -35.163 1.00 41.91 303 SER A O 1
ATOM 2401 N N . GLY A 1 304 ? 8.146 24.573 -33.175 1.00 47.72 304 GLY A N 1
ATOM 2402 C CA . GLY A 1 304 ? 7.325 23.691 -32.332 1.00 47.72 304 GLY A CA 1
ATOM 2403 C C . GLY A 1 304 ? 6.478 24.387 -31.259 1.00 47.72 304 GLY A C 1
ATOM 2404 O O . GLY A 1 304 ? 5.858 23.695 -30.454 1.00 47.72 304 GLY A O 1
ATOM 2405 N N . ARG A 1 305 ? 6.429 25.728 -31.209 1.00 49.62 305 ARG A N 1
ATOM 2406 C CA . ARG A 1 305 ? 5.548 26.445 -30.268 1.00 49.62 305 ARG A CA 1
ATOM 2407 C C . ARG A 1 305 ? 4.111 26.454 -30.796 1.00 49.62 305 ARG A C 1
ATOM 2409 O O . ARG A 1 305 ? 3.692 27.396 -31.455 1.00 49.62 305 ARG A O 1
ATOM 2416 N N . GLU A 1 306 ? 3.355 25.395 -30.521 1.00 43.44 306 GLU A N 1
ATOM 2417 C CA . GLU A 1 306 ? 1.893 25.481 -30.555 1.00 43.44 306 GLU A CA 1
ATOM 2418 C C . GLU A 1 306 ? 1.423 26.245 -29.303 1.00 43.44 306 GLU A C 1
ATOM 2420 O O . GLU A 1 306 ? 1.711 25.845 -28.173 1.00 43.44 306 GLU A O 1
ATOM 2425 N N . ASP A 1 307 ? 0.710 27.356 -29.512 1.00 46.19 307 ASP A N 1
ATOM 2426 C CA . ASP A 1 307 ? 0.268 28.368 -28.529 1.00 46.19 307 ASP A CA 1
ATOM 2427 C C . ASP A 1 307 ? -0.702 27.871 -27.420 1.00 46.19 307 ASP A C 1
ATOM 2429 O O . ASP A 1 307 ? -1.449 28.651 -26.832 1.00 46.19 307 ASP A O 1
ATOM 2433 N N . GLY A 1 308 ? -0.733 26.576 -27.097 1.00 47.53 308 GLY A N 1
ATOM 2434 C CA . GLY A 1 308 ? -1.785 25.982 -26.261 1.00 47.53 308 GLY A CA 1
ATOM 2435 C C . GLY A 1 308 ? -1.420 25.609 -24.822 1.00 47.53 308 GLY A C 1
ATOM 2436 O O . GLY A 1 308 ? -2.303 25.594 -23.969 1.00 47.53 308 GLY A O 1
ATOM 2437 N N . CYS A 1 309 ? -0.160 25.288 -24.510 1.00 41.84 309 CYS A N 1
ATOM 2438 C CA . CYS A 1 309 ? 0.127 24.515 -23.285 1.00 41.84 309 CYS A CA 1
ATOM 2439 C C . CYS A 1 309 ? 0.719 25.293 -22.100 1.00 41.84 309 CYS A C 1
ATOM 2441 O O . CYS A 1 309 ? 0.775 24.748 -21.002 1.00 41.84 309 CYS A O 1
ATOM 2443 N N . VAL A 1 310 ? 1.132 26.554 -22.261 1.00 42.31 310 VAL A N 1
ATOM 2444 C CA . VAL A 1 310 ? 1.862 27.271 -21.189 1.00 42.31 310 VAL A CA 1
ATOM 2445 C C . VAL A 1 310 ? 0.952 28.163 -20.326 1.00 42.31 310 VAL A C 1
ATOM 2447 O O . VAL A 1 310 ? 1.275 28.452 -19.178 1.00 42.31 310 VAL A O 1
ATOM 2450 N N . ALA A 1 311 ? -0.239 28.538 -20.808 1.00 39.03 311 ALA A N 1
ATOM 2451 C CA . ALA A 1 311 ? -1.160 29.403 -20.056 1.00 39.03 311 ALA A CA 1
ATOM 2452 C C . ALA A 1 311 ? -1.958 28.678 -18.946 1.00 39.03 311 ALA A C 1
ATOM 2454 O O . ALA A 1 311 ? -2.452 29.328 -18.023 1.00 39.03 311 ALA A O 1
ATOM 2455 N N . GLY A 1 312 ? -2.067 27.344 -19.007 1.00 35.41 312 GLY A N 1
ATOM 2456 C CA . GLY A 1 312 ? -2.878 26.554 -18.069 1.00 35.41 312 GLY A CA 1
ATOM 2457 C C . GLY A 1 312 ? -2.233 26.298 -16.703 1.00 35.41 312 GLY A C 1
ATOM 2458 O O . GLY A 1 312 ? -2.937 26.013 -15.747 1.00 35.41 312 GLY A O 1
ATOM 2459 N N . VAL A 1 313 ? -0.908 26.424 -16.580 1.00 36.69 313 VAL A N 1
ATOM 2460 C CA . VAL A 1 313 ? -0.194 26.094 -15.327 1.00 36.69 313 VAL A CA 1
ATOM 2461 C C . VAL A 1 313 ? -0.082 27.301 -14.381 1.00 36.69 313 VAL A C 1
ATOM 2463 O O . VAL A 1 313 ? 0.112 27.134 -13.182 1.00 36.69 313 VAL A O 1
ATOM 2466 N N . LEU A 1 314 ? -0.253 28.528 -14.886 1.00 34.88 314 LEU A N 1
ATOM 2467 C CA . LEU A 1 314 ? -0.134 29.762 -14.090 1.00 34.88 314 LEU A CA 1
ATOM 2468 C C . LEU A 1 314 ? -1.478 30.353 -13.635 1.00 34.88 314 LEU A C 1
ATOM 2470 O O . LEU A 1 314 ? -1.493 31.223 -12.766 1.00 34.88 314 LEU A O 1
ATOM 2474 N N . THR A 1 315 ? -2.601 29.893 -14.189 1.00 39.38 315 THR A N 1
ATOM 2475 C CA . THR A 1 315 ? -3.939 30.416 -13.863 1.00 39.38 315 THR A CA 1
ATOM 2476 C C . THR A 1 315 ? -4.528 29.815 -12.582 1.00 39.38 315 THR A C 1
ATOM 2478 O O . THR A 1 315 ? -5.243 30.518 -11.871 1.00 39.38 315 THR A O 1
ATOM 2481 N N . ASP A 1 316 ? -4.135 28.598 -12.193 1.00 34.81 316 ASP A N 1
ATOM 2482 C CA . ASP A 1 316 ? -4.613 27.953 -10.956 1.00 34.81 316 ASP A CA 1
ATOM 2483 C C . ASP A 1 316 ? -3.944 28.477 -9.667 1.00 34.81 316 ASP A C 1
ATOM 2485 O O . ASP A 1 316 ? -4.384 28.164 -8.562 1.00 34.81 316 ASP A O 1
ATOM 2489 N N . TRP A 1 317 ? -2.914 29.324 -9.773 1.00 33.94 317 TRP A N 1
ATOM 2490 C CA . TRP A 1 317 ? -2.206 29.895 -8.615 1.00 33.94 317 TRP A CA 1
ATOM 2491 C C . TRP A 1 317 ? -2.630 31.326 -8.242 1.00 33.94 317 TRP A C 1
ATOM 2493 O O . TRP A 1 317 ? -2.242 31.820 -7.187 1.00 33.94 317 TRP A O 1
ATOM 2503 N N . GLN A 1 318 ? -3.447 31.999 -9.061 1.00 33.78 318 GLN A N 1
ATOM 2504 C CA . GLN A 1 318 ? -3.895 33.380 -8.802 1.00 33.78 318 GLN A CA 1
ATOM 2505 C C . GLN A 1 318 ? -5.223 33.484 -8.023 1.00 33.78 318 GLN A C 1
ATOM 2507 O O . GLN A 1 318 ? -5.682 34.587 -7.750 1.00 33.78 318 GLN A O 1
ATOM 2512 N N . GLY A 1 319 ? -5.834 32.363 -7.621 1.00 34.34 319 GLY A N 1
ATOM 2513 C CA . GLY A 1 319 ? -7.137 32.343 -6.936 1.00 34.34 319 GLY A CA 1
ATOM 2514 C C . GLY A 1 319 ? -7.132 32.640 -5.427 1.00 34.34 319 GLY A C 1
ATOM 2515 O O . GLY A 1 319 ? -8.202 32.689 -4.828 1.00 34.34 319 GLY A O 1
ATOM 2516 N N . TYR A 1 320 ? -5.969 32.836 -4.800 1.00 31.52 320 TYR A N 1
ATOM 2517 C CA . TYR A 1 320 ? -5.846 33.163 -3.371 1.00 31.52 320 TYR A CA 1
ATOM 2518 C C . TYR A 1 320 ? -5.379 34.616 -3.184 1.00 31.52 320 TYR A C 1
ATOM 2520 O O . TYR A 1 320 ? -4.279 34.882 -2.701 1.00 31.52 320 TYR A O 1
ATOM 2528 N N . GLU A 1 321 ? -6.218 35.578 -3.573 1.00 33.94 321 GLU A N 1
ATOM 2529 C CA . GLU A 1 321 ? -6.092 36.947 -3.069 1.00 33.94 321 GLU A CA 1
ATOM 2530 C C . GLU A 1 321 ? -6.806 37.063 -1.717 1.00 33.94 321 GLU A C 1
ATOM 2532 O O . GLU A 1 321 ? -7.993 36.765 -1.574 1.00 33.94 321 GLU A O 1
ATOM 2537 N N . MET A 1 322 ? -6.038 37.481 -0.711 1.00 43.59 322 MET A N 1
ATOM 2538 C CA . MET A 1 322 ? -6.528 37.850 0.610 1.00 43.59 322 MET A CA 1
ATOM 2539 C C . MET A 1 322 ? -7.367 39.125 0.542 1.00 43.59 322 MET A C 1
ATOM 2541 O O . MET A 1 322 ? -7.009 40.083 -0.143 1.00 43.59 322 MET A O 1
ATOM 2545 N N . GLY A 1 323 ? -8.415 39.178 1.355 1.00 33.97 323 GLY A N 1
ATOM 2546 C CA . GLY A 1 323 ? -9.043 40.428 1.754 1.00 33.97 323 GLY A CA 1
ATOM 2547 C C . GLY A 1 323 ? -9.651 40.304 3.149 1.00 33.97 323 GLY A C 1
ATOM 2548 O O . GLY A 1 323 ? -10.040 39.204 3.545 1.00 33.97 323 GLY A O 1
ATOM 2549 N N . PRO A 1 324 ? -9.913 41.442 3.795 1.00 39.56 324 PRO A N 1
ATOM 2550 C CA . PRO A 1 324 ? -8.951 42.411 4.333 1.00 39.56 324 PRO A CA 1
ATOM 2551 C C . PRO A 1 324 ? -8.388 42.042 5.714 1.00 39.56 324 PRO A C 1
ATOM 2553 O O . PRO A 1 324 ? -9.051 41.282 6.455 1.00 39.56 324 PRO A O 1
#

Radius of gyration: 30.05 Å; chains: 1; bounding box: 44×98×76 Å

Sequence (324 aa):
MTTRAFSRHKADFQITLLVRTIRMEGGKLTALTSNSLPSYAARLCKDAMLTGEGGEIERALEHLEGMHTEVQAAHDRIYSAAGICKEWTDMQETVNRFDGAIKVLQDILCHILEGDLREAWQDAHLRLPEFTVATKGMSEIAELLGLAKVKLIKRWLTPYRDARDGKGPVSVETLLEQLFLQFVDHYPFESTLEDAEKHYPQERLLRSASRDAELRRMLYQTLDWLDSVPVATSPASEESTERFSSPLPSSSPPLPSSPLPMTPPGPVRSSWSRVRDNLGDVPNPLCEWIESMYEELESQPESGREDGCVAGVLTDWQGYEMGP

Secondary structure (DSSP, 8-state):
--HHHHHHHHHHHHHHHHHHHHHHHHHHHHHHTTT-HHHHHHHHHHHHHHH---HHHHHHHHHHHHHHHHHHHHHHHHHHHHSS-HHHHHHHHHHHHHHHHHHHHHHHHHHHHHT-HHHHHHHHHHHTT----S---HHHHHHHHHHHHHHHHHTTHHHHHHHHTT-SSS-HHHHHHHHHHHHHHHS-----HHHHHHS-HHHHHHHHHHHHHHHHHHHHHHHHHHHHS-----------------------------PPP-PPPPP---THHHHHHHH-S---HHHHHHHHHHHHHHTS-GGG--TTSSTTTTSTTS------

pLDDT: mean 72.03, std 19.54, range [31.52, 97.06]

Organism: NCBI:txid153913